Protein 7UDK (pdb70)

Nearest PDB structures (foldseek):
  7udo-assembly1_A  TM=1.001E+00  e=1.093E-19  synthetic construct
  8cwy-assembly1_A  TM=5.006E-01  e=6.115E-04  synthetic construct
  7mwr-assembly1_B  TM=4.939E-01  e=7.768E-04  synthetic construct
  7v1l-assembly1_B-2  TM=3.106E-01  e=1.187E-02  Homo sapiens

Secondary structure (DSSP, 8-state):
-HHHHHHHHHHHHHHHHHHHT--HHHHHHHHHHHHHHHHHTT--HHHHHHHHHHHHHHHHHHTT--HHHHHHHHHHHHHHHHHTT--HHHHHHHHHHHHHHHHHHHT--HHHHHHHHHHHHHHHHHHT--HHHHHHHHHHHHHHHHHHTT--HHHHHHHHHHHHHHHHHTT-/----PPPPPPP-

Sequence (184 aa):
DREEAAFLAASILIQHAHEQGKDDRELEKILEIAIRILEKNGVDREEAAFLAASILIQHAHEQGKDDRELEKILEIAIRILEKNGVDREEAAFLAASILIQHAHEQGKDDRELEKILEIAIRILEKNGVDREEAAFLAASILIQHAHEQGKDDRELEKILEIAIRILEKNGVLRPLRPLRPLRP

Solvent-accessible surface area: 10076 Å² total; per-residue (Å²): 140,174,92,74,54,5,8,58,52,1,2,123,73,0,24,103,9,22,115,95,65,112,79,80,198,89,7,51,142,40,2,56,74,0,9,106,73,0,70,152,37,62,13,103,137,100,39,0,0,19,7,0,2,9,1,0,0,3,2,0,18,74,92,65,52,80,63,173,63,5,38,106,8,0,50,18,1,10,142,4,0,68,103,17,66,12,92,103,93,60,0,0,9,24,0,0,2,1,0,1,7,6,0,16,76,95,63,60,80,73,206,79,5,36,129,13,1,52,3,0,3,93,2,5,76,119,24,62,39,92,100,87,76,0,0,94,23,0,4,14,1,0,60,39,4,0,131,114,84,66,78,82,106,189,57,47,111,126,12,75,83,12,2,100,104,2,46,110,129,19,35,134,162,123,123,22,98,90,20,89,104,25,124,146

Foldseek 3Di:
DLLVVLLVVLLVQLLVVVVVVDDLVVSLVSLVVSLVSNVVSPDDSLVSLLSNLLSQLLSCVVVVDDLVVSLVSLVSSLVSSVVSVHDSLRSLLSNLLSQLLSCVVVVDDLVVSLVSLVSSLVSNVVSPDASLVSLVSSLVSQLVSCVVVVHDPVVNVVSNVSSVVSNVVRPD/DDDDDDDDDDDD

B-factor: mean 161.92, std 34.98, range [96.93, 278.05]

Radius of gyration: 16.0 Å; Cα contacts (8 Å, |Δi|>4): 202; chains: 2; bounding box: 30×46×38 Å

Structure (mmCIF, N/CA/C/O backbone):
data_7UDK
#
_entry.id   7UDK
#
_cell.length_a   70.780
_cell.length_b   70.780
_cell.length_c   128.150
_cell.angle_alpha   90.000
_cell.angle_beta   90.000
_cell.angle_gamma   120.000
#
_symmetry.space_group_name_H-M   'P 32 2 1'
#
loop_
_entity.id
_entity.type
_entity.pdbx_description
1 polymer 'Designed helical repeat protein (DHR) RPB_LRP2_R4'
2 polymer 4xLRP
#
loop_
_atom_site.group_PDB
_atom_site.id
_atom_site.type_symbol
_atom_site.label_atom_id
_atom_site.label_alt_id
_atom_site.label_comp_id
_atom_site.label_asym_id
_atom_site.label_entity_id
_atom_site.label_seq_id
_atom_site.pdbx_PDB_ins_code
_atom_site.Cartn_x
_atom_site.Cartn_y
_atom_site.Cartn_z
_atom_site.occupancy
_atom_site.B_iso_or_equiv
_atom_site.auth_seq_id
_atom_site.auth_comp_id
_atom_site.auth_asym_id
_atom_site.auth_atom_id
_atom_site.pdbx_PDB_model_num
ATOM 1 N N A ASP A 1 1 ? -47.38863 -12.11979 -23.16283 1.000 216.68398 0 ASP A N 1
ATOM 2 C CA A ASP A 1 1 ? -48.24123 -11.57822 -24.21587 1.000 188.07659 0 ASP A CA 1
ATOM 3 C C A ASP A 1 1 ? -47.41169 -11.15290 -25.42569 1.000 188.00654 0 ASP A C 1
ATOM 4 O O A ASP A 1 1 ? -46.36354 -10.52346 -25.27295 1.000 211.42362 0 ASP A O 1
ATOM 9 N N . ARG A 1 2 ? -47.90227 -11.51022 -26.61702 1.000 167.84858 1 ARG A N 1
ATOM 10 C CA . ARG A 1 2 ? -47.23945 -11.28275 -27.90003 1.000 155.55559 1 ARG A CA 1
ATOM 11 C C . ARG A 1 2 ? -46.46813 -9.97032 -27.95188 1.000 157.47002 1 ARG A C 1
ATOM 12 O O . ARG A 1 2 ? -45.24613 -9.96419 -28.14490 1.000 158.83561 1 ARG A O 1
ATOM 20 N N . GLU A 1 3 ? -47.18566 -8.85850 -27.77601 1.000 163.73150 2 GLU A N 1
ATOM 21 C CA . GLU A 1 3 ? -46.56039 -7.53972 -27.80129 1.000 144.35012 2 GLU A CA 1
ATOM 22 C C . GLU A 1 3 ? -45.43436 -7.44378 -26.77732 1.000 158.50692 2 GLU A C 1
ATOM 23 O O . GLU A 1 3 ? -44.30382 -7.06132 -27.10742 1.000 150.59886 2 GLU A O 1
ATOM 29 N N . GLU A 1 4 ? -45.72115 -7.79984 -25.52346 1.000 168.03226 3 GLU A N 1
ATOM 30 C CA . GLU A 1 4 ? -44.69535 -7.68630 -24.49566 1.000 175.78435 3 GLU A CA 1
ATOM 31 C C . GLU A 1 4 ? -43.58676 -8.71062 -24.70057 1.000 184.93180 3 GLU A C 1
ATOM 32 O O . GLU A 1 4 ? -42.43466 -8.44162 -24.35481 1.000 187.22548 3 GLU A O 1
ATOM 38 N N . ALA A 1 5 ? -43.90009 -9.87350 -25.27652 1.000 169.80942 4 ALA A N 1
ATOM 39 C CA . ALA A 1 5 ? -42.85321 -10.84620 -25.57992 1.000 151.63460 4 ALA A CA 1
ATOM 40 C C . ALA A 1 5 ? -41.85354 -10.27304 -26.57608 1.000 148.81079 4 ALA A C 1
ATOM 41 O O . ALA A 1 5 ? -40.63282 -10.35542 -26.37469 1.000 145.96724 4 ALA A O 1
ATOM 43 N N . ALA A 1 6 ? -42.36110 -9.68897 -27.66489 1.000 151.16600 5 ALA A N 1
ATOM 44 C CA . ALA A 1 6 ? -41.48687 -9.02945 -28.62815 1.000 140.88283 5 ALA A CA 1
ATOM 45 C C . ALA A 1 6 ? -40.70556 -7.89870 -27.97627 1.000 135.48981 5 ALA A C 1
ATOM 46 O O . ALA A 1 6 ? -39.52212 -7.69490 -28.27907 1.000 118.04921 5 ALA A O 1
ATOM 48 N N . PHE A 1 7 ? -41.35607 -7.14778 -27.08252 1.000 132.10380 6 PHE A N 1
ATOM 49 C CA . PHE A 1 7 ? -40.67407 -6.04840 -26.40967 1.000 126.60934 6 PHE A CA 1
ATOM 50 C C . PHE A 1 7 ? -39.50198 -6.55958 -25.57775 1.000 131.13822 6 PHE A C 1
ATOM 51 O O . PHE A 1 7 ? -38.40524 -5.99342 -25.62475 1.000 131.03890 6 PHE A O 1
ATOM 59 N N . LEU A 1 8 ? -39.71322 -7.63434 -24.81312 1.000 137.63343 7 LEU A N 1
ATOM 60 C CA . LEU A 1 8 ? -38.63170 -8.18464 -23.99923 1.000 142.71236 7 LEU A CA 1
ATOM 61 C C . LEU A 1 8 ? -37.50684 -8.73087 -24.86600 1.000 133.82839 7 LEU A C 1
ATOM 62 O O . LEU A 1 8 ? -36.32544 -8.55727 -24.54195 1.000 110.91415 7 LEU A O 1
ATOM 67 N N . ALA A 1 9 ? -37.85026 -9.41993 -25.95657 1.000 131.84154 8 ALA A N 1
ATOM 68 C CA . ALA A 1 9 ? -36.81425 -9.91862 -26.85722 1.000 116.74440 8 ALA A CA 1
ATOM 69 C C . ALA A 1 9 ? -35.96917 -8.77014 -27.39908 1.000 112.22714 8 ALA A C 1
ATOM 70 O O . ALA A 1 9 ? -34.72804 -8.80898 -27.34992 1.000 112.70936 8 ALA A O 1
ATOM 72 N N . ALA A 1 10 ? -36.63443 -7.72961 -27.90839 1.000 105.93213 9 ALA A N 1
ATOM 73 C CA . ALA A 1 10 ? -35.92549 -6.55433 -28.39682 1.000 104.12637 9 ALA A CA 1
ATOM 74 C C . ALA A 1 10 ? -35.06220 -5.93240 -27.30796 1.000 114.94368 9 ALA A C 1
ATOM 75 O O . ALA A 1 10 ? -33.94065 -5.48951 -27.57586 1.000 114.49847 9 ALA A O 1
ATOM 77 N N . SER A 1 11 ? -35.56812 -5.88008 -26.07439 1.000 129.81052 10 SER A N 1
ATOM 78 C CA . SER A 1 11 ? -34.79641 -5.27668 -24.99352 1.000 123.41171 10 SER A CA 1
ATOM 79 C C . SER A 1 11 ? -33.52650 -6.07207 -24.72575 1.000 122.36225 10 SER A C 1
ATOM 80 O O . SER A 1 11 ? -32.43497 -5.50019 -24.62588 1.000 124.20559 10 SER A O 1
ATOM 83 N N . ILE A 1 12 ? -33.64872 -7.39831 -24.61728 1.000 109.43583 11 ILE A N 1
ATOM 84 C CA . ILE A 1 12 ? -32.46752 -8.23487 -24.41248 1.000 111.42440 11 ILE A CA 1
ATOM 85 C C . ILE A 1 12 ? -31.44792 -7.97471 -25.50806 1.000 113.26097 11 ILE A C 1
ATOM 86 O O . ILE A 1 12 ? -30.25868 -7.75061 -25.24048 1.000 111.66181 11 ILE A O 1
ATOM 91 N N . LEU A 1 13 ? -31.90923 -7.97246 -26.76113 1.000 111.06459 12 LEU A N 1
ATOM 92 C CA . LEU A 1 13 ? -30.98199 -7.83337 -27.87956 1.000 117.39281 12 LEU A CA 1
ATOM 93 C C . LEU A 1 13 ? -30.28386 -6.47491 -27.85867 1.000 121.08224 12 LEU A C 1
ATOM 94 O O . LEU A 1 13 ? -29.05124 -6.39678 -27.95865 1.000 136.42458 12 LEU A O 1
ATOM 99 N N . ILE A 1 14 ? -31.05471 -5.39254 -27.71481 1.000 109.04283 13 ILE A N 1
ATOM 100 C CA . ILE A 1 14 ? -30.47289 -4.05155 -27.74850 1.000 111.25391 13 ILE A CA 1
ATOM 101 C C . ILE A 1 14 ? -29.49359 -3.86103 -26.59826 1.000 124.85616 13 ILE A C 1
ATOM 102 O O . ILE A 1 14 ? -28.37276 -3.36967 -26.78949 1.000 143.44708 13 ILE A O 1
ATOM 107 N N . GLN A 1 15 ? -29.89829 -4.23862 -25.38414 1.000 111.87325 14 GLN A N 1
ATOM 108 C CA . GLN A 1 15 ? -29.02719 -4.01404 -24.23719 1.000 123.79726 14 GLN A CA 1
ATOM 109 C C . GLN A 1 15 ? -27.75471 -4.84105 -24.33974 1.000 127.61996 14 GLN A C 1
ATOM 110 O O . GLN A 1 15 ? -26.67111 -4.36428 -23.98200 1.000 146.93981 14 GLN A O 1
ATOM 116 N N . HIS A 1 16 ? -27.85437 -6.07673 -24.84124 1.000 117.31777 15 HIS A N 1
ATOM 117 C CA . HIS A 1 16 ? -26.65447 -6.89566 -24.95470 1.000 141.81356 15 HIS A CA 1
ATOM 118 C C . HIS A 1 16 ? -25.71459 -6.34136 -26.01609 1.000 137.63814 15 HIS A C 1
ATOM 119 O O . HIS A 1 16 ? -24.49039 -6.33343 -25.83060 1.000 159.48499 15 HIS A O 1
ATOM 126 N N . ALA A 1 17 ? -26.27086 -5.86575 -27.13287 1.000 125.54431 16 ALA A N 1
ATOM 127 C CA . ALA A 1 17 ? -25.44465 -5.24998 -28.16512 1.000 137.81136 16 ALA A CA 1
ATOM 128 C C . ALA A 1 17 ? -24.72911 -4.01964 -27.62971 1.000 144.28578 16 ALA A C 1
ATOM 129 O O . ALA A 1 17 ? -23.54125 -3.81253 -27.90436 1.000 177.07587 16 ALA A O 1
ATOM 131 N N . HIS A 1 18 ? -25.43355 -3.19525 -26.85310 1.000 149.36698 17 HIS A N 1
ATOM 132 C CA . HIS A 1 18 ? -24.79756 -2.01117 -26.28369 1.000 163.78155 17 HIS A CA 1
ATOM 133 C C . HIS A 1 18 ? -23.71072 -2.39531 -25.28319 1.000 161.65162 17 HIS A C 1
ATOM 134 O O . HIS A 1 18 ? -22.62459 -1.80534 -25.28233 1.000 147.20586 17 HIS A O 1
ATOM 141 N N . GLU A 1 19 ? -23.97760 -3.39492 -24.43713 1.000 167.09315 18 GLU A N 1
ATOM 142 C CA . GLU A 1 19 ? -22.98126 -3.83642 -23.46735 1.000 175.02899 18 GLU A CA 1
ATOM 143 C C . GLU A 1 19 ? -21.73313 -4.37573 -24.14814 1.000 178.04008 18 GLU A C 1
ATOM 144 O O . GLU A 1 19 ? -20.62406 -4.19669 -23.63117 1.000 211.95261 18 GLU A O 1
ATOM 150 N N . GLN A 1 20 ? -21.88826 -5.04499 -25.29711 1.000 182.51849 19 GLN A N 1
ATOM 151 C CA . GLN A 1 20 ? -20.71724 -5.54681 -26.01363 1.000 186.94157 19 GLN A CA 1
ATOM 152 C C . GLN A 1 20 ? -19.77039 -4.42222 -26.42028 1.000 200.80360 19 GLN A C 1
ATOM 153 O O . GLN A 1 20 ? -18.56519 -4.65377 -26.58496 1.000 208.47738 19 GLN A O 1
ATOM 159 N N . GLY A 1 21 ? -20.28546 -3.20433 -26.57178 1.000 180.57830 20 GLY A N 1
ATOM 160 C CA . GLY A 1 21 ? -19.45614 -2.09197 -26.98159 1.000 184.83155 20 GLY A CA 1
ATOM 161 C C . GLY A 1 21 ? -19.24937 -1.98723 -28.47137 1.000 213.20030 20 GLY A C 1
ATOM 162 O O . GLY A 1 21 ? -18.28558 -1.35058 -28.91205 1.000 233.21926 20 GLY A O 1
ATOM 163 N N . LYS A 1 22 ? -20.12795 -2.59505 -29.26236 1.000 229.74065 21 LYS A N 1
ATOM 164 C CA . LYS A 1 22 ? -19.98508 -2.57896 -30.70594 1.000 233.94279 21 LYS A CA 1
ATOM 165 C C . LYS A 1 22 ? -20.32899 -1.20055 -31.26622 1.000 230.68924 21 LYS A C 1
ATOM 166 O O . LYS A 1 22 ? -21.04684 -0.40498 -30.65295 1.000 191.67958 21 LYS A O 1
ATOM 172 N N . ASP A 1 23 ? -19.78640 -0.92214 -32.44931 1.000 250.67173 22 ASP A N 1
ATOM 173 C CA . ASP A 1 23 ? -19.86466 0.40702 -33.03322 1.000 237.09151 22 ASP A CA 1
ATOM 174 C C . ASP A 1 23 ? -21.29677 0.74913 -33.44289 1.000 214.73388 22 ASP A C 1
ATOM 175 O O . ASP A 1 23 ? -22.20897 -0.08101 -33.39626 1.000 204.68252 22 ASP A O 1
ATOM 180 N N . ASP A 1 24 ? -21.48114 2.00582 -33.85191 1.000 204.76765 23 ASP A N 1
ATOM 181 C CA . ASP A 1 24 ? -22.81749 2.52253 -34.11986 1.000 179.99793 23 ASP A CA 1
ATOM 182 C C . ASP A 1 24 ? -23.43588 1.92277 -35.37660 1.000 188.06714 23 ASP A C 1
ATOM 183 O O . ASP A 1 24 ? -24.66360 1.91146 -35.49914 1.000 179.35116 23 ASP A O 1
ATOM 188 N N . ARG A 1 25 ? -22.62164 1.42725 -36.31061 1.000 195.33320 24 ARG A N 1
ATOM 189 C CA . ARG A 1 25 ? -23.17243 0.77310 -37.49357 1.000 181.79625 24 ARG A CA 1
ATOM 190 C C . ARG A 1 25 ? -23.79844 -0.56749 -37.12832 1.000 176.94075 24 ARG A C 1
ATOM 191 O O . ARG A 1 25 ? -24.95736 -0.84852 -37.46922 1.000 175.79218 24 ARG A O 1
ATOM 199 N N . GLU A 1 26 ? -23.03578 -1.41015 -36.43092 1.000 165.12763 25 GLU A N 1
ATOM 200 C CA . GLU A 1 26 ? -23.56992 -2.67223 -35.93123 1.000 159.20504 25 GLU A CA 1
ATOM 201 C C . GLU A 1 26 ? -24.73901 -2.42872 -34.98634 1.000 153.84292 25 GLU A C 1
ATOM 202 O O . GLU A 1 26 ? -25.72959 -3.17148 -34.99669 1.000 160.46556 25 GLU A O 1
ATOM 208 N N . LEU A 1 27 ? -24.64605 -1.37713 -34.17069 1.000 148.23300 26 LEU A N 1
ATOM 209 C CA . LEU A 1 27 ? -25.73180 -1.05273 -33.25430 1.000 138.07146 26 LEU A CA 1
ATOM 210 C C . LEU A 1 27 ? -26.99437 -0.67348 -34.01686 1.000 134.41044 26 LEU A C 1
ATOM 211 O O . LEU A 1 27 ? -28.09936 -1.09042 -33.65104 1.000 143.59450 26 LEU A O 1
ATOM 216 N N . GLU A 1 28 ? -26.84908 0.11438 -35.08462 1.000 142.87290 27 GLU A N 1
ATOM 217 C CA . GLU A 1 28 ? -28.00429 0.49107 -35.89130 1.000 156.68243 27 GLU A CA 1
ATOM 218 C C . GLU A 1 28 ? -28.62707 -0.72753 -36.55335 1.000 149.63115 27 GLU A C 1
ATOM 219 O O . GLU A 1 28 ? -29.85281 -0.81615 -36.67847 1.000 160.92537 27 GLU A O 1
ATOM 225 N N . LYS A 1 29 ? -27.79663 -1.67375 -36.99558 1.000 130.40970 28 LYS A N 1
ATOM 226 C CA . LYS A 1 29 ? -28.33851 -2.90547 -37.56605 1.000 143.85698 28 LYS A CA 1
ATOM 227 C C . LYS A 1 29 ? -29.11909 -3.69288 -36.51361 1.000 136.97757 28 LYS A C 1
ATOM 228 O O . LYS A 1 29 ? -30.18463 -4.25797 -36.80208 1.000 138.21770 28 LYS A O 1
ATOM 234 N N . ILE A 1 30 ? -28.61229 -3.72365 -35.27849 1.000 138.09441 29 ILE A N 1
ATOM 235 C CA . ILE A 1 30 ? -29.34764 -4.37043 -34.19204 1.000 120.06489 29 ILE A CA 1
ATOM 236 C C . ILE A 1 30 ? -30.68998 -3.68106 -33.96492 1.000 121.97796 29 ILE A C 1
ATOM 237 O O . ILE A 1 30 ? -31.71928 -4.33768 -33.75945 1.000 125.29312 29 ILE A O 1
ATOM 242 N N . LEU A 1 31 ? -30.70084 -2.34844 -33.97620 1.000 123.39670 30 LEU A N 1
ATOM 243 C CA . LEU A 1 31 ? -31.96099 -1.63718 -33.77981 1.000 126.24283 30 LEU A CA 1
ATOM 244 C C . LEU A 1 31 ? -32.93929 -1.94088 -34.90431 1.000 131.84602 30 LEU A C 1
ATOM 245 O O . LEU A 1 31 ? -34.13125 -2.16146 -34.65837 1.000 118.79101 30 LEU A O 1
ATOM 250 N N . GLU A 1 32 ? -32.45331 -1.94404 -36.14668 1.000 146.22914 31 GLU A N 1
ATOM 251 C CA . GLU A 1 32 ? -33.29378 -2.32931 -37.27687 1.000 142.94835 31 GLU A CA 1
ATOM 252 C C . GLU A 1 32 ? -33.92007 -3.69952 -37.05282 1.000 120.88009 31 GLU A C 1
ATOM 253 O O . GLU A 1 32 ? -35.12059 -3.88485 -37.28886 1.000 133.99986 31 GLU A O 1
ATOM 259 N N . ILE A 1 33 ? -33.13044 -4.67051 -36.58253 1.000 109.27495 32 ILE A N 1
ATOM 260 C CA . ILE A 1 33 ? -33.68152 -6.01745 -36.48475 1.000 131.91258 32 ILE A CA 1
ATOM 261 C C . ILE A 1 33 ? -34.68304 -6.09009 -35.32483 1.000 119.48315 32 ILE A C 1
ATOM 262 O O . ILE A 1 33 ? -35.71158 -6.78896 -35.41267 1.000 126.39956 32 ILE A O 1
ATOM 267 N N . ALA A 1 34 ? -34.43965 -5.32439 -34.25237 1.000 118.47172 33 ALA A N 1
ATOM 268 C CA . ALA A 1 34 ? -35.40125 -5.26035 -33.15199 1.000 109.74227 33 ALA A CA 1
ATOM 269 C C . ALA A 1 34 ? -36.72491 -4.66063 -33.60883 1.000 112.27669 33 ALA A C 1
ATOM 270 O O . ALA A 1 34 ? -37.80490 -5.16312 -33.25962 1.000 110.21990 33 ALA A O 1
ATOM 272 N N . ILE A 1 35 ? -36.65976 -3.58319 -34.39209 1.000 114.09515 34 ILE A N 1
ATOM 273 C CA . ILE A 1 35 ? -37.88491 -2.97032 -34.88728 1.000 118.67756 34 ILE A CA 1
ATOM 274 C C . ILE A 1 35 ? -38.60176 -3.90860 -35.84775 1.000 116.10899 34 ILE A C 1
ATOM 275 O O . ILE A 1 35 ? -39.83437 -3.96192 -35.87295 1.000 140.26526 34 ILE A O 1
ATOM 280 N N . ARG A 1 36 ? -37.85396 -4.67209 -36.64489 1.000 130.69485 35 ARG A N 1
ATOM 281 C CA . ARG A 1 36 ? -38.51137 -5.59879 -37.55983 1.000 140.07708 35 ARG A CA 1
ATOM 282 C C . ARG A 1 36 ? -39.27764 -6.67027 -36.79809 1.000 138.33275 35 ARG A C 1
ATOM 283 O O . ARG A 1 36 ? -40.39570 -7.02390 -37.18007 1.000 155.50044 35 ARG A O 1
ATOM 291 N N . ILE A 1 37 ? -38.71206 -7.17998 -35.70068 1.000 139.41965 36 ILE A N 1
ATOM 292 C CA . ILE A 1 37 ? -39.41930 -8.22928 -34.96245 1.000 134.22993 36 ILE A CA 1
ATOM 293 C C . ILE A 1 37 ? -40.61745 -7.64599 -34.20590 1.000 126.78307 36 ILE A C 1
ATOM 294 O O . ILE A 1 37 ? -41.70218 -8.25780 -34.15475 1.000 125.74381 36 ILE A O 1
ATOM 299 N N . LEU A 1 38 ? -40.46002 -6.43754 -33.64606 1.000 121.87058 37 LEU A N 1
ATOM 300 C CA . LEU A 1 38 ? -41.59764 -5.75143 -33.03824 1.000 123.36389 37 LEU A CA 1
ATOM 301 C C . LEU A 1 38 ? -42.71512 -5.53826 -34.04833 1.000 146.50065 37 LEU A C 1
ATOM 302 O O . LEU A 1 38 ? -43.89739 -5.71555 -33.73056 1.000 143.96134 37 LEU A O 1
ATOM 307 N N . GLU A 1 39 ? -42.35579 -5.15170 -35.27151 1.000 147.57120 38 GLU A N 1
ATOM 308 C CA . GLU A 1 39 ? -43.35242 -4.89919 -36.30023 1.000 124.10896 38 GLU A CA 1
ATOM 309 C C . GLU A 1 39 ? -44.00791 -6.19543 -36.75055 1.000 131.94959 38 GLU A C 1
ATOM 310 O O . GLU A 1 39 ? -45.21884 -6.23017 -36.99998 1.000 166.95345 38 GLU A O 1
ATOM 316 N N . LYS A 1 40 ? -43.22522 -7.27425 -36.85656 1.000 123.96198 39 LYS A N 1
ATOM 317 C CA . LYS A 1 40 ? -43.80008 -8.56111 -37.23034 1.000 122.15279 39 LYS A CA 1
ATOM 318 C C . LYS A 1 40 ? -44.82421 -9.02060 -36.20841 1.000 146.82191 39 LYS A C 1
ATOM 319 O O . LYS A 1 40 ? -45.77210 -9.73397 -36.55870 1.000 153.90006 39 LYS A O 1
ATOM 325 N N . ASN A 1 41 ? -44.65848 -8.62433 -34.94286 1.000 152.02005 40 ASN A N 1
ATOM 326 C CA . ASN A 1 41 ? -45.61957 -9.00413 -33.91208 1.000 143.67287 40 ASN A CA 1
ATOM 327 C C . ASN A 1 41 ? -46.73132 -7.97505 -33.69886 1.000 155.43752 40 ASN A C 1
ATOM 328 O O . ASN A 1 41 ? -47.25952 -7.86954 -32.58436 1.000 152.11315 40 ASN A O 1
ATOM 333 N N . GLY A 1 42 ? -47.11542 -7.22942 -34.73423 1.000 164.35645 41 GLY A N 1
ATOM 334 C CA . GLY A 1 42 ? -48.32360 -6.42696 -34.69327 1.000 166.25577 41 GLY A CA 1
ATOM 335 C C . GLY A 1 42 ? -48.20791 -5.05547 -34.06481 1.000 161.84623 41 GLY A C 1
ATOM 336 O O . GLY A 1 42 ? -49.23554 -4.38934 -33.88630 1.000 167.75832 41 GLY A O 1
ATOM 337 N N . VAL A 1 43 ? -47.00682 -4.61006 -33.71997 1.000 158.00664 42 VAL A N 1
ATOM 338 C CA . VAL A 1 43 ? -46.82231 -3.26941 -33.17697 1.000 131.37439 42 VAL A CA 1
ATOM 339 C C . VAL A 1 43 ? -46.70909 -2.28132 -34.32850 1.000 145.51593 42 VAL A C 1
ATOM 340 O O . VAL A 1 43 ? -46.10697 -2.58386 -35.36607 1.000 166.53206 42 VAL A O 1
ATOM 344 N N . ASP A 1 44 ? -47.29377 -1.09664 -34.15324 1.000 160.51407 43 ASP A N 1
ATOM 345 C CA . ASP A 1 44 ? -47.20185 -0.05840 -35.17215 1.000 144.77640 43 ASP A CA 1
ATOM 346 C C . ASP A 1 44 ? -45.74103 0.26503 -35.45334 1.000 138.89363 43 ASP A C 1
ATOM 347 O O . ASP A 1 44 ? -44.88823 0.18344 -34.56550 1.000 160.98691 43 ASP A O 1
ATOM 352 N N . ARG A 1 45 ? -45.45172 0.62854 -36.70156 1.000 139.07645 44 ARG A N 1
ATOM 353 C CA . ARG A 1 45 ? -44.07011 0.89635 -37.08662 1.000 142.65095 44 ARG A CA 1
ATOM 354 C C . ARG A 1 45 ? -43.47415 2.00863 -36.23472 1.000 140.49141 44 ARG A C 1
ATOM 355 O O . ARG A 1 45 ? -42.40182 1.84790 -35.63384 1.000 134.21618 44 ARG A O 1
ATOM 363 N N . GLU A 1 46 ? -44.17031 3.14472 -36.16700 1.000 125.86222 45 GLU A N 1
ATOM 364 C CA . GLU A 1 46 ? -43.71624 4.25554 -35.34204 1.000 122.05131 45 GLU A CA 1
ATOM 365 C C . GLU A 1 46 ? -43.57952 3.83951 -33.88138 1.000 139.24835 45 GLU A C 1
ATOM 366 O O . GLU A 1 46 ? -42.60180 4.19826 -33.21648 1.000 136.14599 45 GLU A O 1
ATOM 372 N N . GLU A 1 47 ? -44.54047 3.06512 -33.36955 1.000 145.32655 46 GLU A N 1
ATOM 373 C CA . GLU A 1 47 ? -44.46795 2.61729 -31.98115 1.000 153.24927 46 GLU A CA 1
ATOM 374 C C . GLU A 1 47 ? -43.28293 1.68625 -31.76077 1.000 148.56650 46 GLU A C 1
ATOM 375 O O . GLU A 1 47 ? -42.61977 1.75442 -30.71921 1.000 148.56165 46 GLU A O 1
ATOM 381 N N . ALA A 1 48 ? -42.99636 0.81112 -32.72932 1.000 140.92521 47 ALA A N 1
ATOM 382 C CA . ALA A 1 48 ? -41.84509 -0.07791 -32.59778 1.000 141.27022 47 ALA A CA 1
ATOM 383 C C . ALA A 1 48 ? -40.54267 0.71218 -32.57203 1.000 136.53626 47 ALA A C 1
ATOM 384 O O . ALA A 1 48 ? -39.64964 0.43258 -31.75809 1.000 136.62048 47 ALA A O 1
ATOM 386 N N . ALA A 1 49 ? -40.41571 1.70404 -33.45872 1.000 127.81622 48 ALA A N 1
ATOM 387 C CA . ALA A 1 49 ? -39.23925 2.56655 -33.42455 1.000 126.23425 48 ALA A CA 1
ATOM 388 C C . ALA A 1 49 ? -39.12606 3.28080 -32.08410 1.000 126.02140 48 ALA A C 1
ATOM 389 O O . ALA A 1 49 ? -38.03666 3.35222 -31.49767 1.000 126.60295 48 ALA A O 1
ATOM 391 N N . PHE A 1 50 ? -40.24536 3.81530 -31.58703 1.000 123.08289 49 PHE A N 1
ATOM 392 C CA . PHE A 1 50 ? -40.25259 4.47610 -30.28663 1.000 107.28727 49 PHE A CA 1
ATOM 393 C C . PHE A 1 50 ? -39.73326 3.54754 -29.19657 1.000 121.32221 49 PHE A C 1
ATOM 394 O O . PHE A 1 50 ? -38.89732 3.94000 -28.37347 1.000 115.65991 49 PHE A O 1
ATOM 402 N N . LEU A 1 51 ? -40.24435 2.31406 -29.16409 1.000 132.36305 50 LEU A N 1
ATOM 403 C CA . LEU A 1 51 ? -39.84955 1.36937 -28.12480 1.000 132.61694 50 LEU A CA 1
ATOM 404 C C . LEU A 1 51 ? -38.36691 1.03297 -28.22205 1.000 132.75514 50 LEU A C 1
ATOM 405 O O . LEU A 1 51 ? -37.67016 0.95088 -27.19967 1.000 112.44966 50 LEU A O 1
ATOM 410 N N . ALA A 1 52 ? -37.86444 0.83588 -29.44451 1.000 109.96520 51 ALA A N 1
ATOM 411 C CA . ALA A 1 52 ? -36.43947 0.56721 -29.61464 1.000 103.44452 51 ALA A CA 1
ATOM 412 C C . ALA A 1 52 ? -35.60226 1.72510 -29.08439 1.000 121.47026 51 ALA A C 1
ATOM 413 O O . ALA A 1 52 ? -34.63104 1.52314 -28.33852 1.000 113.82931 51 ALA A O 1
ATOM 415 N N . ALA A 1 53 ? -35.97985 2.95271 -29.45516 1.000 112.70189 52 ALA A N 1
ATOM 416 C CA . ALA A 1 53 ? -35.24034 4.12995 -29.01651 1.000 101.40885 52 ALA A CA 1
ATOM 417 C C . ALA A 1 53 ? -35.25694 4.25728 -27.50116 1.000 123.53994 52 ALA A C 1
ATOM 418 O O . ALA A 1 53 ? -34.23307 4.58122 -26.88858 1.000 118.57331 52 ALA A O 1
ATOM 420 N N . SER A 1 54 ? -36.41540 4.02240 -26.87991 1.000 109.67511 53 SER A N 1
ATOM 421 C CA . SER A 1 54 ? -36.49832 4.12252 -25.42713 1.000 119.97286 53 SER A CA 1
ATOM 422 C C . SER A 1 54 ? -35.61489 3.08257 -24.75792 1.000 128.07020 53 SER A C 1
ATOM 423 O O . SER A 1 54 ? -34.93022 3.38503 -23.77557 1.000 152.38544 53 SER A O 1
ATOM 426 N N . ILE A 1 55 ? -35.60352 1.85655 -25.28688 1.000 127.87435 54 ILE A N 1
ATOM 427 C CA . ILE A 1 55 ? -34.73132 0.81682 -24.74385 1.000 122.34127 54 ILE A CA 1
ATOM 428 C C . ILE A 1 55 ? -33.27518 1.26324 -24.80904 1.000 112.99912 54 ILE A C 1
ATOM 429 O O . ILE A 1 55 ? -32.53118 1.19166 -23.81822 1.000 135.19503 54 ILE A O 1
ATOM 434 N N . LEU A 1 56 ? -32.85560 1.74440 -25.98176 1.000 113.19881 55 LEU A N 1
ATOM 435 C CA . LEU A 1 56 ? -31.47050 2.16550 -26.16662 1.000 127.51070 55 LEU A CA 1
ATOM 436 C C . LEU A 1 56 ? -31.09703 3.28137 -25.19609 1.000 130.48815 55 LEU A C 1
ATOM 437 O O . LEU A 1 56 ? -30.09473 3.18626 -24.47270 1.000 137.09458 55 LEU A O 1
ATOM 442 N N . ILE A 1 57 ? -31.90322 4.34539 -25.16562 1.000 138.69530 56 ILE A N 1
ATOM 443 C CA . ILE A 1 57 ? -31.60876 5.50091 -24.32191 1.000 123.49830 56 ILE A CA 1
ATOM 444 C C . ILE A 1 57 ? -31.60728 5.12068 -22.84804 1.000 119.29067 56 ILE A C 1
ATOM 445 O O . ILE A 1 57 ? -30.73693 5.55616 -22.08447 1.000 135.22561 56 ILE A O 1
ATOM 450 N N . GLN A 1 58 ? -32.57245 4.30518 -22.41950 1.000 136.87267 57 GLN A N 1
ATOM 451 C CA . GLN A 1 58 ? -32.65167 3.94930 -21.00783 1.000 130.74465 57 GLN A CA 1
ATOM 452 C C . GLN A 1 58 ? -31.45986 3.10221 -20.58523 1.000 135.02438 57 GLN A C 1
ATOM 453 O O . GLN A 1 58 ? -30.89628 3.31227 -19.50476 1.000 176.15326 57 GLN A O 1
ATOM 459 N N . HIS A 1 59 ? -31.03401 2.16400 -21.43280 1.000 141.20950 58 HIS A N 1
ATOM 460 C CA . HIS A 1 59 ? -29.83755 1.39429 -21.11088 1.000 143.56786 58 HIS A CA 1
ATOM 461 C C . HIS A 1 59 ? -28.60768 2.29691 -21.04757 1.000 152.07745 58 HIS A C 1
ATOM 462 O O . HIS A 1 59 ? -27.79640 2.20024 -20.11542 1.000 176.45784 58 HIS A O 1
ATOM 469 N N . ALA A 1 60 ? -28.45980 3.19502 -22.02668 1.000 141.52289 59 ALA A N 1
ATOM 470 C CA . ALA A 1 60 ? -27.29244 4.07200 -22.04649 1.000 153.17134 59 ALA A CA 1
ATOM 471 C C . ALA A 1 60 ? -27.25594 4.97914 -20.82078 1.000 167.34984 59 ALA A C 1
ATOM 472 O O . ALA A 1 60 ? -26.17758 5.28326 -20.29751 1.000 190.04524 59 ALA A O 1
ATOM 474 N N . HIS A 1 61 ? -28.42384 5.41805 -20.34459 1.000 184.93427 60 HIS A N 1
ATOM 475 C CA . HIS A 1 61 ? -28.46460 6.23604 -19.13550 1.000 186.20091 60 HIS A CA 1
ATOM 476 C C . HIS A 1 61 ? -28.14170 5.40603 -17.89751 1.000 182.82294 60 HIS A C 1
ATOM 477 O O . HIS A 1 61 ? -27.45695 5.88337 -16.98503 1.000 177.68047 60 HIS A O 1
ATOM 484 N N . GLU A 1 62 ? -28.62808 4.16171 -17.84723 1.000 190.56119 61 GLU A N 1
ATOM 485 C CA . GLU A 1 62 ? -28.32054 3.28926 -16.71795 1.000 165.38638 61 GLU A CA 1
ATOM 486 C C . GLU A 1 62 ? -26.83238 2.98664 -16.62648 1.000 166.19288 61 GLU A C 1
ATOM 487 O O . GLU A 1 62 ? -26.31203 2.77760 -15.52437 1.000 183.58472 61 GLU A O 1
ATOM 493 N N . GLN A 1 63 ? -26.13192 2.95033 -17.76234 1.000 170.20382 62 GLN A N 1
ATOM 494 C CA . GLN A 1 63 ? -24.69739 2.67933 -17.73569 1.000 168.84598 62 GLN A CA 1
ATOM 495 C C . GLN A 1 63 ? -23.85247 3.89363 -17.36476 1.000 186.37695 62 GLN A C 1
ATOM 496 O O . GLN A 1 63 ? -22.62568 3.76554 -17.28340 1.000 211.83958 62 GLN A O 1
ATOM 502 N N . GLY A 1 64 ? -24.46365 5.05064 -17.12945 1.000 180.70028 63 GLY A N 1
ATOM 503 C CA . GLY A 1 64 ? -23.70770 6.21239 -16.68164 1.000 214.60194 63 GLY A CA 1
ATOM 504 C C . GLY A 1 64 ? -22.67476 6.69589 -17.67464 1.000 224.85794 63 GLY A C 1
ATOM 505 O O . GLY A 1 64 ? -21.53735 6.99479 -17.28997 1.000 244.21845 63 GLY A O 1
ATOM 506 N N . LYS A 1 65 ? -23.04430 6.77404 -18.94894 1.000 228.35562 64 LYS A N 1
ATOM 507 C CA . LYS A 1 65 ? -22.11110 7.19576 -19.98157 1.000 241.26898 64 LYS A CA 1
ATOM 508 C C . LYS A 1 65 ? -21.89616 8.70405 -19.91689 1.000 234.78326 64 LYS A C 1
ATOM 509 O O . LYS A 1 65 ? -22.74533 9.45409 -19.42667 1.000 229.10152 64 LYS A O 1
ATOM 515 N N . ASP A 1 66 ? -20.74474 9.14878 -20.41613 1.000 233.49910 65 ASP A N 1
ATOM 516 C CA . ASP A 1 66 ? -20.45178 10.57422 -20.42529 1.000 218.19738 65 ASP A CA 1
ATOM 517 C C . ASP A 1 66 ? -21.36929 11.29678 -21.41119 1.000 206.50537 65 ASP A C 1
ATOM 518 O O . ASP A 1 66 ? -22.10170 10.68124 -22.18890 1.000 209.42596 65 ASP A O 1
ATOM 523 N N . ASP A 1 67 ? -21.31594 12.62962 -21.37621 1.000 207.35693 66 ASP A N 1
ATOM 524 C CA . ASP A 1 67 ? -22.26457 13.42802 -22.14780 1.000 213.62717 66 ASP A CA 1
ATOM 525 C C . ASP A 1 67 ? -22.06443 13.27357 -23.65218 1.000 205.78240 66 ASP A C 1
ATOM 526 O O . ASP A 1 67 ? -23.04129 13.31667 -24.40698 1.000 200.39343 66 ASP A O 1
ATOM 531 N N . ARG A 1 68 ? -20.82461 13.08156 -24.10923 1.000 203.52106 67 ARG A N 1
ATOM 532 C CA . ARG A 1 68 ? -20.57607 12.99971 -25.54720 1.000 195.67107 67 ARG A CA 1
ATOM 533 C C . ARG A 1 68 ? -21.09638 11.68752 -26.12684 1.000 195.31231 67 ARG A C 1
ATOM 534 O O . ARG A 1 68 ? -21.83746 11.68206 -27.11730 1.000 202.58733 67 ARG A O 1
ATOM 542 N N . GLU A 1 69 ? -20.71474 10.55927 -25.52873 1.000 199.46876 68 GLU A N 1
ATOM 543 C CA . GLU A 1 69 ? -21.24228 9.28171 -25.99415 1.000 195.82189 68 GLU A CA 1
ATOM 544 C C . GLU A 1 69 ? -22.75075 9.19267 -25.78842 1.000 180.13055 68 GLU A C 1
ATOM 545 O O . GLU A 1 69 ? -23.45295 8.57480 -26.59890 1.000 180.94330 68 GLU A O 1
ATOM 551 N N . LEU A 1 70 ? -23.27423 9.84370 -24.74554 1.000 184.67198 69 LEU A N 1
ATOM 552 C CA . LEU A 1 70 ? -24.71808 9.84700 -24.52871 1.000 166.99720 69 LEU A CA 1
ATOM 553 C C . LEU A 1 70 ? -25.44131 10.62498 -25.62245 1.000 164.10208 69 LEU A C 1
ATOM 554 O O . LEU A 1 70 ? -26.47977 10.17760 -26.12424 1.000 152.80212 69 LEU A O 1
ATOM 559 N N . GLU A 1 71 ? -24.91843 11.79618 -26.00635 1.000 187.28711 70 GLU A N 1
ATOM 560 C CA . GLU A 1 71 ? -25.55472 12.53384 -27.09401 1.000 167.20060 70 GLU A CA 1
ATOM 561 C C . GLU A 1 71 ? -25.39236 11.80437 -28.42099 1.000 168.04419 70 GLU A C 1
ATOM 562 O O . GLU A 1 71 ? -26.25454 11.92335 -29.29524 1.000 172.36092 70 GLU A O 1
ATOM 568 N N . LYS A 1 72 ? -24.31655 11.02875 -28.58835 1.000 166.32328 71 LYS A N 1
ATOM 569 C CA . LYS A 1 72 ? -24.21820 10.18505 -29.77875 1.000 163.11774 71 LYS A CA 1
ATOM 570 C C . LYS A 1 72 ? -25.31631 9.12618 -29.79329 1.000 145.75980 71 LYS A C 1
ATOM 571 O O . LYS A 1 72 ? -25.95469 8.89321 -30.82902 1.000 156.87431 71 LYS A O 1
ATOM 577 N N . ILE A 1 73 ? -25.55134 8.47668 -28.65125 1.000 126.60364 72 ILE A N 1
ATOM 578 C CA . ILE A 1 73 ? -26.67175 7.54285 -28.54146 1.000 124.89065 72 ILE A CA 1
ATOM 579 C C . ILE A 1 73 ? -27.98485 8.23714 -28.89496 1.000 141.15336 72 ILE A C 1
ATOM 580 O O . ILE A 1 73 ? -28.82862 7.68242 -29.61508 1.000 137.07997 72 ILE A O 1
ATOM 585 N N . LEU A 1 74 ? -28.18009 9.45676 -28.38679 1.000 148.95907 73 LEU A N 1
ATOM 586 C CA . LEU A 1 74 ? -29.39979 10.20249 -28.68921 1.000 137.94458 73 LEU A CA 1
ATOM 587 C C . LEU A 1 74 ? -29.53735 10.46458 -30.18273 1.000 140.50216 73 LEU A C 1
ATOM 588 O O . LEU A 1 74 ? -30.63663 10.35427 -30.73992 1.000 139.71638 73 LEU A O 1
ATOM 593 N N . GLU A 1 75 ? -28.43536 10.83163 -30.84269 1.000 158.67804 74 GLU A N 1
ATOM 594 C CA . GLU A 1 75 ? -28.46669 11.03205 -32.28936 1.000 153.98642 74 GLU A CA 1
ATOM 595 C C . GLU A 1 75 ? -28.86195 9.75140 -33.01015 1.000 138.78603 74 GLU A C 1
ATOM 596 O O . GLU A 1 75 ? -29.61782 9.78764 -33.98655 1.000 142.66728 74 GLU A O 1
ATOM 602 N N . ILE A 1 76 ? -28.35622 8.60944 -32.54051 1.000 134.43203 75 ILE A N 1
ATOM 603 C CA . ILE A 1 76 ? -28.73789 7.32254 -33.12417 1.000 107.92994 75 ILE A CA 1
ATOM 604 C C . ILE A 1 76 ? -30.24396 7.10602 -33.00381 1.000 112.80898 75 ILE A C 1
ATOM 605 O O . ILE A 1 76 ? -30.92333 6.73722 -33.97518 1.000 134.70331 75 ILE A O 1
ATOM 610 N N . ALA A 1 77 ? -30.78343 7.32323 -31.80094 1.000 117.73514 76 ALA A N 1
ATOM 611 C CA . ALA A 1 77 ? -32.21972 7.15010 -31.59020 1.000 120.39093 76 ALA A CA 1
ATOM 612 C C . ALA A 1 77 ? -33.02796 8.07313 -32.49688 1.000 129.85489 76 ALA A C 1
ATOM 613 O O . ALA A 1 77 ? -34.03427 7.65641 -33.08879 1.000 135.60332 76 ALA A O 1
ATOM 615 N N . ILE A 1 78 ? -32.59612 9.33024 -32.62147 1.000 123.15448 77 ILE A N 1
ATOM 616 C CA . ILE A 1 78 ? -33.31208 10.28913 -33.45745 1.000 133.29504 77 ILE A CA 1
ATOM 617 C C . ILE A 1 78 ? -33.26966 9.85558 -34.91653 1.000 141.14331 77 ILE A C 1
ATOM 618 O O . ILE A 1 78 ? -34.26863 9.96066 -35.63876 1.000 142.37137 77 ILE A O 1
ATOM 623 N N . ARG A 1 79 ? -32.11449 9.36363 -35.37450 1.000 146.91311 78 ARG A N 1
ATOM 624 C CA . ARG A 1 79 ? -32.00314 8.90753 -36.75664 1.000 144.49336 78 ARG A CA 1
ATOM 625 C C . ARG A 1 79 ? -32.93930 7.73688 -37.02655 1.000 127.48767 78 ARG A C 1
ATOM 626 O O . ARG A 1 79 ? -33.56660 7.66685 -38.08855 1.000 158.60946 78 ARG A O 1
ATOM 634 N N . ILE A 1 80 ? -33.05202 6.81041 -36.07346 1.000 110.16029 79 ILE A N 1
ATOM 635 C CA . ILE A 1 80 ? -33.95169 5.66778 -36.25101 1.000 124.70547 79 ILE A CA 1
ATOM 636 C C . ILE A 1 80 ? -35.40676 6.12660 -36.30894 1.000 132.64986 79 ILE A C 1
ATOM 637 O O . ILE A 1 80 ? -36.19316 5.68420 -37.16559 1.000 117.03748 79 ILE A O 1
ATOM 642 N N . LEU A 1 81 ? -35.79185 7.00923 -35.38281 1.000 129.54273 80 LEU A N 1
ATOM 643 C CA . LEU A 1 81 ? -37.15149 7.54056 -35.39780 1.000 114.64851 80 LEU A CA 1
ATOM 644 C C . LEU A 1 81 ? -37.45161 8.25037 -36.71204 1.000 127.16760 80 LEU A C 1
ATOM 645 O O . LEU A 1 81 ? -38.54622 8.10200 -37.26655 1.000 130.26573 80 LEU A O 1
ATOM 650 N N . GLU A 1 82 ? -36.48622 9.01718 -37.22961 1.000 147.90017 81 GLU A N 1
ATOM 651 C CA . GLU A 1 82 ? -36.62752 9.61606 -38.55461 1.000 131.39255 81 GLU A CA 1
ATOM 652 C C . GLU A 1 82 ? -36.86087 8.54614 -39.61160 1.000 138.02432 81 GLU A C 1
ATOM 653 O O . GLU A 1 82 ? -37.82360 8.61764 -40.38462 1.000 140.17390 81 GLU A O 1
ATOM 659 N N . LYS A 1 83 ? -35.98419 7.53773 -39.65152 1.000 130.76295 82 LYS A N 1
ATOM 660 C CA . LYS A 1 83 ? -36.09924 6.46309 -40.63196 1.000 126.27934 82 LYS A CA 1
ATOM 661 C C . LYS A 1 83 ? -37.44578 5.75953 -40.57516 1.000 122.05987 82 LYS A C 1
ATOM 662 O O . LYS A 1 83 ? -37.83773 5.12221 -41.55880 1.000 147.91695 82 LYS A O 1
ATOM 668 N N . ASN A 1 84 ? -38.16395 5.84479 -39.46291 1.000 124.01732 83 ASN A N 1
ATOM 669 C CA . ASN A 1 84 ? -39.51019 5.27109 -39.46879 1.000 125.88577 83 ASN A CA 1
ATOM 670 C C . ASN A 1 84 ? -40.58644 6.35212 -39.49816 1.000 128.50639 83 ASN A C 1
ATOM 671 O O . ASN A 1 84 ? -41.56327 6.32346 -38.74484 1.000 150.56674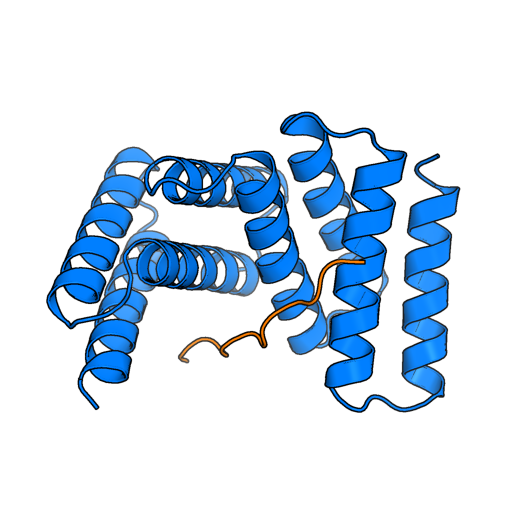 83 ASN A O 1
ATOM 676 N N . GLY A 1 85 ? -40.41063 7.31900 -40.39710 1.000 142.37240 84 GLY A N 1
ATOM 677 C CA . GLY A 1 85 ? -41.44991 8.27110 -40.73905 1.000 175.25818 84 GLY A CA 1
ATOM 678 C C . GLY A 1 85 ? -41.79782 9.29790 -39.68618 1.000 157.29372 84 GLY A C 1
ATOM 679 O O . GLY A 1 85 ? -42.77901 10.03104 -39.86421 1.000 177.14453 84 GLY A O 1
ATOM 680 N N . VAL A 1 86 ? -41.04108 9.38093 -38.60108 1.000 137.30863 85 VAL A N 1
ATOM 681 C CA . VAL A 1 86 ? -41.29546 10.38891 -37.58038 1.000 133.37128 85 VAL A CA 1
ATOM 682 C C . VAL A 1 86 ? -40.58775 11.67720 -37.97112 1.000 138.07731 85 VAL A C 1
ATOM 683 O O . VAL A 1 86 ? -39.39488 11.67096 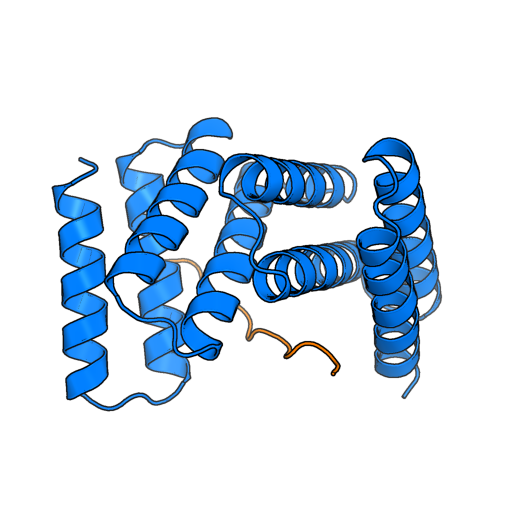-38.30314 1.000 123.20447 85 VAL A O 1
ATOM 687 N N . ASP A 1 87 ? -41.32901 12.78375 -37.94211 1.000 132.63030 86 ASP A N 1
ATOM 688 C CA . ASP A 1 87 ? -40.74475 14.09596 -38.18105 1.000 121.61463 86 ASP A CA 1
ATOM 689 C C . ASP A 1 87 ? -39.54720 14.30597 -37.25902 1.000 154.86601 86 ASP A C 1
ATOM 690 O O . ASP A 1 87 ? -39.58183 13.94579 -36.07986 1.000 171.75908 86 ASP A O 1
ATOM 695 N N . ARG A 1 88 ? -38.47460 14.87736 -37.81475 1.000 142.55331 87 ARG A N 1
ATOM 696 C CA . ARG A 1 88 ? -37.23955 15.04455 -37.05280 1.000 131.66552 87 ARG A CA 1
ATOM 697 C C . ARG A 1 88 ? -37.45805 15.84809 -35.77487 1.000 160.09356 87 ARG A C 1
ATOM 698 O O . ARG A 1 88 ? -36.87913 15.52911 -34.72959 1.000 166.86799 87 ARG A O 1
ATOM 706 N N . GLU A 1 89 ? -38.29492 16.88511 -35.82829 1.000 161.11005 88 GLU A N 1
ATOM 707 C CA . GLU A 1 89 ? -38.57627 17.64823 -34.61885 1.000 144.26823 88 GLU A CA 1
ATOM 708 C C . GLU A 1 89 ? -39.28553 16.77106 -33.59387 1.000 151.72719 88 GLU A C 1
ATOM 709 O O . GLU A 1 89 ? -38.89432 16.72026 -32.42186 1.000 179.00800 88 GLU A O 1
ATOM 715 N N . GLU A 1 90 ? -40.31019 16.03636 -34.03703 1.000 157.97113 89 GLU A N 1
ATOM 716 C CA . GLU A 1 90 ? -40.99488 15.08739 -33.16620 1.000 153.53808 89 GLU A CA 1
ATOM 717 C C . GLU A 1 90 ? -40.05916 13.97916 -32.70350 1.000 137.30665 89 GLU A C 1
ATOM 718 O O . GLU A 1 90 ? -40.17786 13.50589 -31.56919 1.000 161.96054 89 GLU A O 1
ATOM 724 N N . ALA A 1 91 ? -39.10554 13.57021 -33.54663 1.000 133.83383 90 ALA A N 1
ATOM 725 C CA . ALA A 1 91 ? -38.17068 12.51821 -33.14742 1.000 137.36079 90 ALA A CA 1
ATOM 726 C C . ALA A 1 91 ? -37.26072 12.98785 -32.01792 1.000 136.96452 90 ALA A C 1
ATOM 727 O O . ALA A 1 91 ? -37.07516 12.28227 -31.01542 1.000 149.60418 90 ALA A O 1
ATOM 729 N N . ALA A 1 92 ? -36.67465 14.17818 -32.16951 1.000 140.73230 91 ALA A N 1
ATOM 730 C CA . ALA A 1 92 ? -35.84486 14.72802 -31.10408 1.000 138.18338 91 ALA A CA 1
ATOM 731 C C . ALA A 1 92 ? -36.65676 14.94240 -29.83822 1.000 138.31245 91 ALA A C 1
ATOM 732 O O . ALA A 1 92 ? -36.17177 14.68049 -28.73075 1.000 135.78314 91 ALA A O 1
ATOM 734 N N . PHE A 1 93 ? -37.89246 15.42982 -29.98469 1.000 141.09817 92 PHE A N 1
ATOM 735 C CA . PHE A 1 93 ? -38.76260 15.62763 -28.83155 1.000 126.87024 92 PHE A CA 1
ATOM 736 C C . PHE A 1 93 ? -38.97495 14.31576 -28.08853 1.000 125.69288 92 PHE A C 1
ATOM 737 O O . PHE A 1 93 ? -38.84096 14.25375 -26.86245 1.000 140.80131 92 PHE A O 1
ATOM 745 N N . LEU A 1 94 ? -39.27949 13.24476 -28.82569 1.000 132.32306 93 LEU A N 1
ATOM 746 C CA . LEU A 1 94 ? -39.47638 11.94347 -28.19537 1.000 132.19932 93 LEU A CA 1
ATOM 747 C C . LEU A 1 94 ? -38.20997 11.45952 -27.50132 1.000 130.60301 93 LEU A C 1
ATOM 748 O O . LEU A 1 94 ? -38.27113 10.95329 -26.37587 1.000 145.78900 93 LEU A O 1
ATOM 753 N N . ALA A 1 95 ? -37.05388 11.59211 -28.15586 1.000 125.29680 94 ALA A N 1
ATOM 754 C CA . ALA A 1 95 ? -35.81535 11.10560 -27.54966 1.000 120.16700 94 ALA A CA 1
ATOM 755 C C . ALA A 1 95 ? -35.48969 11.87474 -26.27166 1.000 126.36273 94 ALA A C 1
ATOM 756 O O . ALA A 1 95 ? -35.15040 11.27991 -25.23742 1.000 128.83235 94 ALA A O 1
ATOM 758 N N . ALA A 1 96 ? -35.58615 13.20495 -26.32761 1.000 118.22752 95 ALA A N 1
ATOM 759 C CA . ALA A 1 96 ? -35.36365 14.01838 -25.13896 1.000 118.39142 95 ALA A CA 1
ATOM 760 C C . ALA A 1 96 ? -36.33825 13.63902 -24.03685 1.000 138.32296 95 ALA A C 1
ATOM 761 O O . ALA A 1 96 ? -35.95790 13.56824 -22.86363 1.000 146.13266 95 ALA A O 1
ATOM 763 N N . SER A 1 97 ? -37.59579 13.37161 -24.40322 1.000 145.60517 96 SER A N 1
ATOM 764 C CA . SER A 1 97 ? -38.60475 12.96648 -23.43000 1.000 140.28619 96 SER A CA 1
ATOM 765 C C . SER A 1 97 ? -38.22140 11.65763 -22.75443 1.000 142.22035 96 SER A C 1
ATOM 766 O O . SER A 1 97 ? -38.32414 11.52022 -21.53104 1.000 138.31443 96 SER A O 1
ATOM 769 N N . ILE A 1 98 ? -37.79416 10.67752 -23.55083 1.000 120.29311 97 ILE A N 1
ATOM 770 C CA . ILE A 1 98 ? -37.34246 9.39411 -23.01800 1.000 119.68345 97 ILE A CA 1
ATOM 771 C C . ILE A 1 98 ? -36.25620 9.61940 -21.97924 1.000 129.56297 97 ILE A C 1
ATOM 772 O O . ILE A 1 98 ? -36.33746 9.14087 -20.83669 1.000 146.18492 97 ILE A O 1
ATOM 777 N N . LEU A 1 99 ? -35.22128 10.36360 -22.37676 1.000 129.15529 98 LEU A N 1
ATOM 778 C CA . LEU A 1 99 ? -34.08203 10.60993 -21.49941 1.000 122.36789 98 LEU A CA 1
ATOM 779 C C . LEU A 1 99 ? -34.52042 11.25983 -20.19395 1.000 116.27456 98 LEU A C 1
ATOM 780 O O . LEU A 1 99 ? -34.19077 10.77766 -19.10158 1.000 144.41061 98 LEU A O 1
ATOM 785 N N . ILE A 1 100 ? -35.27974 12.35284 -20.29034 1.000 118.07359 99 ILE A N 1
ATOM 786 C CA . ILE A 1 100 ? -35.60804 13.13984 -19.10397 1.000 135.09700 99 ILE A CA 1
ATOM 787 C C . ILE A 1 100 ? -36.56656 12.37926 -18.18797 1.000 128.47767 99 ILE A C 1
ATOM 788 O O . ILE A 1 100 ? -36.43834 12.42925 -16.95765 1.000 129.51505 99 ILE A O 1
ATOM 793 N N . GLN A 1 101 ? -37.52558 11.64724 -18.76426 1.000 143.74410 100 GLN A N 1
ATOM 794 C CA . GLN A 1 101 ? -38.43453 10.84364 -17.95580 1.000 137.29210 100 GLN A CA 1
ATOM 795 C C . GLN A 1 101 ? -37.68493 9.75399 -17.20692 1.000 145.88308 100 GLN A C 1
ATOM 796 O O . GLN A 1 101 ? -37.94307 9.51796 -16.02012 1.000 174.55885 100 GLN A O 1
ATOM 802 N N . HIS A 1 102 ? -36.74749 9.08129 -17.87982 1.000 132.25187 101 HIS A N 1
ATOM 803 C CA . HIS A 1 102 ? -35.96009 8.05964 -17.20106 1.000 130.94911 101 HIS A CA 1
ATOM 804 C C . HIS A 1 102 ? -35.11900 8.66703 -16.08519 1.000 149.38957 101 HIS A C 1
ATOM 805 O O . HIS A 1 102 ? -34.97855 8.07709 -15.00517 1.000 158.40855 101 HIS A O 1
ATOM 812 N N . ALA A 1 103 ? -34.56083 9.85557 -16.32525 1.000 150.40643 102 ALA A N 1
ATOM 813 C CA . ALA A 1 103 ? -33.74762 10.50816 -15.30468 1.000 128.99219 102 ALA A CA 1
ATOM 814 C C . ALA A 1 103 ? -34.57820 10.86535 -14.07864 1.000 138.80987 102 ALA A C 1
ATOM 815 O O . ALA A 1 103 ? -34.12683 10.68238 -12.94237 1.000 164.54274 102 ALA A O 1
ATOM 817 N N . HIS A 1 104 ? -35.79781 11.37204 -14.28619 1.000 150.81046 103 HIS A N 1
ATOM 818 C CA . HIS A 1 104 ? -36.64782 11.71801 -13.14806 1.000 151.32334 103 HIS A CA 1
ATOM 819 C C . HIS A 1 104 ? -37.11589 10.47076 -12.40310 1.000 173.33939 103 HIS A C 1
ATOM 820 O O . HIS A 1 104 ? -37.21423 10.48117 -11.17023 1.000 181.32207 103 HIS A O 1
ATOM 827 N N . GLU A 1 105 ? -37.41443 9.38768 -13.13166 1.000 189.29993 104 GLU A N 1
ATOM 828 C CA . GLU A 1 105 ? -37.82147 8.14556 -12.47854 1.000 172.64229 104 GLU A CA 1
ATOM 829 C C . GLU A 1 105 ? -36.68607 7.52695 -11.67551 1.000 173.81510 104 GLU A C 1
ATOM 830 O O . GLU A 1 105 ? -36.93970 6.86237 -10.66295 1.000 203.90982 104 GLU A O 1
ATOM 836 N N . GLN A 1 106 ? -35.43540 7.72219 -12.10627 1.000 162.77539 105 GLN A N 1
ATOM 837 C CA . GLN A 1 106 ? -34.31254 7.19094 -11.33965 1.000 162.92099 105 GLN A CA 1
ATOM 838 C C . GLN A 1 106 ? -34.10979 7.90702 -10.00884 1.000 195.35109 105 GLN A C 1
ATOM 839 O O . GLN A 1 106 ? -33.40491 7.38179 -9.13984 1.000 220.23613 105 GLN A O 1
ATOM 845 N N . GLY A 1 107 ? -34.71415 9.07686 -9.81795 1.000 180.56984 106 GLY A N 1
ATOM 846 C CA . GLY A 1 107 ? -34.47919 9.83214 -8.60269 1.000 196.79019 106 GLY A CA 1
ATOM 847 C C . GLY A 1 107 ? -33.13847 10.52610 -8.56765 1.000 215.99363 106 GLY A C 1
ATOM 848 O O . GLY A 1 107 ? -32.56864 10.71055 -7.48608 1.000 242.82620 106 GLY A O 1
ATOM 849 N N . LYS A 1 108 ? -32.61900 10.91514 -9.72890 1.000 199.98791 107 LYS A N 1
ATOM 850 C CA . LYS A 1 108 ? -31.30580 11.53484 -9.81436 1.000 228.36596 107 LYS A CA 1
ATOM 851 C C . LYS A 1 108 ? -31.33060 12.93092 -9.19851 1.000 236.23807 107 LYS A C 1
ATOM 852 O O . LYS A 1 108 ? -32.33106 13.65202 -9.28446 1.000 201.48628 107 LYS A O 1
ATOM 858 N N . ASP A 1 109 ? -30.22100 13.30587 -8.56287 1.000 265.03675 108 ASP A N 1
ATOM 859 C CA . ASP A 1 109 ? -30.15289 14.57799 -7.86173 1.000 226.64873 108 ASP A CA 1
ATOM 860 C C . ASP A 1 109 ? -30.18903 15.74058 -8.85367 1.000 208.52185 108 ASP A C 1
ATOM 861 O O . ASP A 1 109 ? -30.08058 15.56738 -10.07094 1.000 228.91077 108 ASP A O 1
ATOM 866 N N . ASP A 1 110 ? -30.34017 16.94780 -8.30710 1.000 182.49331 109 ASP A N 1
ATOM 867 C CA . ASP A 1 110 ? -30.65623 18.10416 -9.13887 1.000 176.72138 109 ASP A CA 1
ATOM 868 C C . ASP A 1 110 ? -29.45083 18.56338 -9.95184 1.000 183.41018 109 ASP A C 1
ATOM 869 O O . ASP A 1 110 ? -29.60214 19.00730 -11.09721 1.000 185.50155 109 ASP A O 1
ATOM 874 N N . ARG A 1 111 ? -28.24721 18.46523 -9.38108 1.000 191.81493 110 ARG A N 1
ATOM 875 C CA . ARG A 1 111 ? -27.05202 18.88887 -10.10516 1.000 193.96420 110 ARG A CA 1
ATOM 876 C C . ARG A 1 111 ? -26.86231 18.07937 -11.38086 1.000 192.64672 110 ARG A C 1
ATOM 877 O O . ARG A 1 111 ? -26.48459 18.62701 -12.42323 1.000 193.19325 110 ARG A O 1
ATOM 885 N N . GLU A 1 112 ? -27.12698 16.77423 -11.31809 1.000 189.95318 111 GLU A N 1
ATOM 886 C CA . GLU A 1 112 ? -27.01087 15.91622 -12.49113 1.000 183.99203 111 GLU A CA 1
ATOM 887 C C . GLU A 1 112 ? -28.24063 16.01749 -13.39065 1.000 176.48220 111 GLU A C 1
ATOM 888 O O . GLU A 1 112 ? -28.12764 15.89023 -14.62106 1.000 202.77785 111 GLU A O 1
ATOM 894 N N . LEU A 1 113 ? -29.41652 16.24796 -12.79750 1.000 154.21304 112 LEU A N 1
ATOM 895 C CA . LEU A 1 113 ? -30.62938 16.41080 -13.59177 1.000 133.71604 112 LEU A CA 1
ATOM 896 C C . LEU A 1 113 ? -30.54619 17.64752 -14.47636 1.000 151.62894 112 LEU A C 1
ATOM 897 O O . LEU A 1 113 ? -31.06213 17.65082 -15.59883 1.000 171.44549 112 LEU A O 1
ATOM 902 N N . GLU A 1 114 ? -29.89327 18.70699 -13.99683 1.000 151.18989 113 GLU A N 1
ATOM 903 C CA . GLU A 1 114 ? -29.72043 19.88413 -14.84119 1.000 154.10612 113 GLU A CA 1
ATOM 904 C C . GLU A 1 114 ? -28.80214 19.58927 -16.02331 1.000 167.61570 113 GLU A C 1
ATOM 905 O O . GLU A 1 114 ? -29.02369 20.09862 -17.12724 1.000 172.52446 113 GLU A O 1
ATOM 911 N N . LYS A 1 115 ? -27.77387 18.76153 -15.81871 1.000 173.63206 114 LYS A N 1
ATOM 912 C CA . LYS A 1 115 ? -26.93052 18.34645 -16.93683 1.000 169.15640 114 LYS A CA 1
ATOM 913 C C . LYS A 1 115 ? -27.73346 17.55193 -17.95984 1.000 175.37121 114 LYS A C 1
ATOM 914 O O . LYS A 1 115 ? -27.58625 17.75087 -19.17338 1.000 194.17750 114 LYS A O 1
ATOM 920 N N . ILE A 1 116 ? -28.58541 16.64011 -17.48315 1.000 153.90698 115 ILE A N 1
ATOM 921 C CA . ILE A 1 116 ? -29.44569 15.87218 -18.38682 1.000 151.54580 115 ILE A CA 1
ATOM 922 C C . ILE A 1 116 ? -30.35849 16.80165 -19.18297 1.000 155.83417 115 ILE A C 1
ATOM 923 O O . ILE A 1 116 ? -30.54116 16.64006 -20.40153 1.000 173.12985 115 ILE A O 1
ATOM 928 N N . LEU A 1 117 ? -30.95977 17.77735 -18.50107 1.000 148.24564 116 LEU A N 1
ATOM 929 C CA . LEU A 1 117 ? -31.79760 18.76192 -19.17788 1.000 145.76490 116 LEU A CA 1
ATOM 930 C C . LEU A 1 117 ? -31.01278 19.51818 -20.23941 1.000 153.94573 116 LEU A C 1
ATOM 931 O O . LEU A 1 117 ? -31.50445 19.72879 -21.35598 1.000 148.75755 116 LEU A O 1
ATOM 936 N N . GLU A 1 118 ? -29.79330 19.94501 -19.90125 1.000 156.82932 117 GLU A N 1
ATOM 937 C CA . GLU A 1 118 ? -28.97334 20.67859 -20.85590 1.000 164.13143 117 GLU A CA 1
ATOM 938 C C . GLU A 1 118 ? -28.65861 19.81786 -22.071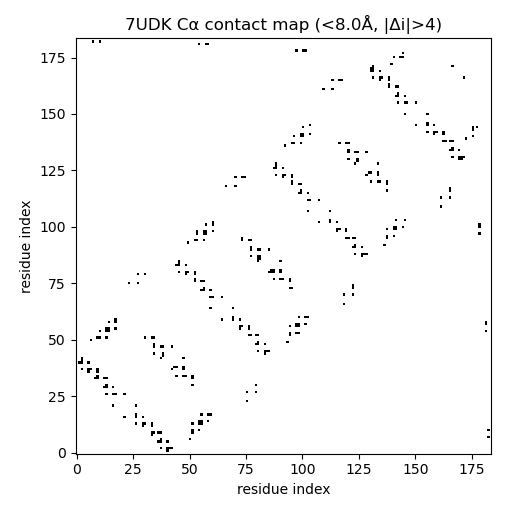34 1.000 164.03718 117 GLU A C 1
ATOM 939 O O . GLU A 1 118 ? -28.60544 20.32045 -23.19644 1.000 188.11768 117 GLU A O 1
ATOM 945 N N . ILE A 1 119 ? -28.47468 18.51218 -21.86680 1.000 156.56585 118 ILE A N 1
ATOM 946 C CA . ILE A 1 119 ? -28.18953 17.61370 -22.98571 1.000 165.70059 118 ILE A CA 1
ATOM 947 C C . ILE A 1 119 ? -29.40141 17.49970 -23.90925 1.000 153.78719 118 ILE A C 1
ATOM 948 O O . ILE A 1 119 ? -29.27843 17.54798 -25.14581 1.000 162.89533 118 ILE A O 1
ATOM 953 N N . ALA A 1 120 ? -30.59043 17.33569 -23.32084 1.000 131.69417 119 ALA A N 1
ATOM 954 C CA . ALA A 1 120 ? -31.80888 17.29214 -24.12843 1.000 119.01377 119 ALA A CA 1
ATOM 955 C C . ALA A 1 120 ? -32.00257 18.59306 -24.90143 1.000 138.1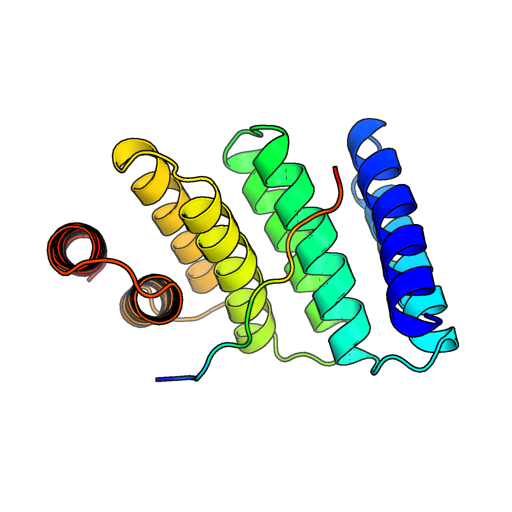2776 119 ALA A C 1
ATOM 956 O O . ALA A 1 120 ? -32.41893 18.58312 -26.06995 1.000 150.99874 119 ALA A O 1
ATOM 958 N N . ILE A 1 121 ? -31.69219 19.72468 -24.26516 1.000 149.21222 120 ILE A N 1
ATOM 959 C CA . ILE A 1 121 ? -31.77826 21.01311 -24.94625 1.000 143.73723 120 ILE A CA 1
ATOM 960 C C . ILE A 1 121 ? -30.77235 21.08055 -26.08843 1.000 156.59261 120 ILE A C 1
ATOM 961 O O . ILE A 1 121 ? -31.07316 21.60615 -27.16572 1.000 158.11823 120 ILE A O 1
ATOM 966 N N . 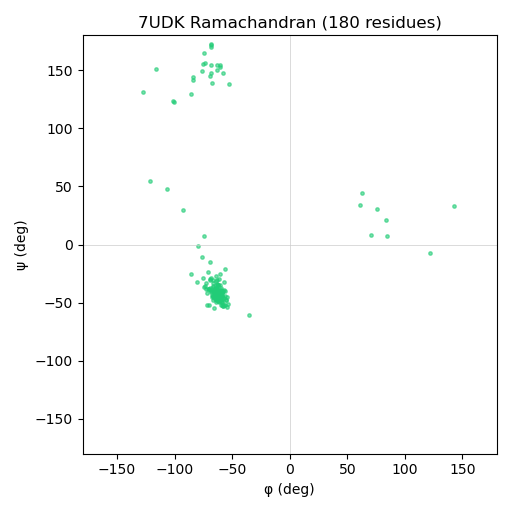ARG A 1 122 ? -29.56319 20.55350 -25.87431 1.000 165.76507 121 ARG A N 1
ATOM 967 C CA . ARG A 1 122 ? -28.56835 20.53676 -26.94220 1.000 153.05850 121 ARG A CA 1
ATOM 968 C C . ARG A 1 122 ? -29.08105 19.77995 -28.15543 1.000 151.86932 121 ARG A C 1
ATOM 969 O O . ARG A 1 122 ? -28.92051 20.23772 -29.28984 1.000 180.43387 121 ARG A O 1
ATOM 977 N N . ILE A 1 123 ? -29.70084 18.61511 -27.94656 1.000 133.43189 122 ILE A N 1
ATOM 978 C CA . ILE A 1 123 ? -30.09797 17.83982 -29.12496 1.000 142.49596 122 ILE A CA 1
ATOM 979 C C . ILE A 1 123 ? -31.31704 18.46574 -29.80502 1.000 148.31565 122 ILE A C 1
ATOM 980 O O . ILE A 1 123 ? -31.40539 18.48698 -31.04262 1.000 169.80969 122 ILE A O 1
ATOM 985 N N . LEU A 1 124 ? -32.25855 19.01471 -29.02500 1.000 136.54305 123 LEU A N 1
ATOM 986 C CA . LEU A 1 124 ? -33.38552 19.71470 -29.64164 1.000 133.97820 123 LEU A CA 1
ATOM 987 C C . LEU A 1 124 ? -32.91451 20.92351 -30.44689 1.000 164.38264 123 LEU A C 1
ATOM 988 O O . LEU A 1 124 ? -33.40056 21.17019 -31.55723 1.000 157.11186 123 LEU A O 1
ATOM 993 N N . GLU A 1 125 ? -31.96313 21.68581 -29.90395 1.000 191.90765 124 GLU A N 1
ATOM 994 C CA . GLU A 1 125 ? -31.41218 22.83010 -30.61985 1.000 200.72078 124 GLU A CA 1
ATOM 995 C C . GLU A 1 125 ? -30.65724 22.38915 -31.86689 1.000 194.49570 124 GLU A C 1
ATOM 996 O O . GLU A 1 125 ? -30.76714 23.02459 -32.92224 1.000 193.85965 124 GLU A O 1
ATOM 1002 N N . LYS A 1 126 ? -29.88825 21.29935 -31.76497 1.000 180.00635 125 LYS A N 1
ATOM 1003 C CA . LYS A 1 126 ? -29.15134 20.79040 -32.91593 1.000 179.10499 125 LYS A CA 1
ATOM 1004 C C . LYS A 1 126 ? -30.08401 20.32578 -34.02185 1.000 154.09108 125 LYS A C 1
ATOM 1005 O O . LYS A 1 126 ? -29.69635 20.32557 -35.19650 1.000 188.45039 125 LYS A O 1
ATOM 1011 N N . ASN A 1 127 ? -31.30294 19.90341 -33.67543 1.000 133.46699 126 ASN A N 1
ATOM 1012 C CA . ASN A 1 127 ? -32.23005 19.50843 -34.73066 1.000 138.03447 126 ASN A CA 1
ATOM 1013 C C . ASN A 1 127 ? -32.75106 20.70459 -35.51281 1.000 186.87638 126 ASN A C 1
ATOM 1014 O O . ASN A 1 127 ? -32.84544 20.64849 -36.74468 1.000 241.87008 126 ASN A O 1
ATOM 1019 N N . GLY A 1 128 ? -33.08796 21.79263 -34.83789 1.000 140.10154 127 GLY A N 1
ATOM 1020 C CA . GLY A 1 128 ? -33.39523 22.98465 -35.59732 1.000 193.16319 127 GLY A CA 1
ATOM 1021 C C . GLY A 1 128 ? -34.52289 23.79184 -35.00899 1.000 159.27471 127 GLY A C 1
ATOM 1022 O O . GLY A 1 128 ? -35.30366 24.41993 -35.73001 1.000 186.51932 127 GLY A O 1
ATOM 1023 N N . VAL A 1 129 ? -34.60863 23.77522 -33.68869 1.000 156.01670 128 VAL A N 1
ATOM 1024 C CA . VAL A 1 129 ? -35.59188 24.55036 -32.95471 1.000 148.93590 128 VAL A CA 1
ATOM 1025 C C . VAL A 1 129 ? -34.84327 25.56406 -32.10461 1.000 158.17109 128 VAL A C 1
ATOM 1026 O O . VAL A 1 129 ? -33.69191 25.34430 -31.71334 1.000 168.74600 128 VAL A O 1
ATOM 1030 N N . ASP A 1 130 ? -35.49609 26.69346 -31.84272 1.000 142.06271 129 ASP A N 1
ATOM 1031 C CA . ASP A 1 130 ? -34.87426 27.74855 -31.05456 1.000 144.84385 129 ASP A CA 1
ATOM 1032 C C . ASP A 1 130 ? -34.53602 27.23821 -29.65683 1.000 142.05360 129 ASP A C 1
ATOM 1033 O O . ASP A 1 130 ? -35.15336 26.30015 -29.14853 1.000 147.46210 129 ASP A O 1
ATOM 1038 N N . ARG A 1 131 ? -33.53183 27.86304 -29.03544 1.000 165.38432 130 ARG A N 1
ATOM 1039 C CA . ARG A 1 131 ? -33.15021 27.46904 -27.68270 1.000 160.21212 130 ARG A CA 1
ATOM 1040 C C . ARG A 1 131 ? -34.28325 27.72316 -26.70112 1.000 153.86858 130 ARG A C 1
ATOM 1041 O O . ARG A 1 131 ? -34.48799 26.94396 -25.76587 1.000 144.38488 130 ARG A O 1
ATOM 1049 N N . GLU A 1 132 ? -35.01129 28.82764 -26.87789 1.000 161.64445 131 GLU A N 1
ATOM 1050 C CA . GLU A 1 132 ? -36.15765 29.09538 -26.01773 1.000 150.89101 131 GLU A CA 1
ATOM 1051 C C . GLU A 1 132 ? -37.20445 27.99665 -26.14877 1.000 137.26254 131 GLU A C 1
ATOM 1052 O O . GLU A 1 132 ? -37.67880 27.45709 -25.14479 1.000 165.44651 131 GLU A O 1
ATOM 1058 N N . GLU A 1 133 ? -37.56687 27.63899 -27.38276 1.000 126.14605 132 GLU A N 1
ATOM 1059 C CA . GLU A 1 133 ? -38.53842 26.56665 -27.57508 1.000 141.26961 132 GLU A CA 1
ATOM 1060 C C . GLU A 1 133 ? -38.01176 25.23834 -27.04678 1.000 145.63147 132 GLU A C 1
ATOM 1061 O O . GLU A 1 133 ? -38.76896 24.45070 -26.47291 1.000 138.15981 132 GLU A O 1
ATOM 1067 N N . ALA A 1 134 ? -36.71845 24.96626 -27.23007 1.000 144.15507 133 ALA A N 1
ATOM 1068 C CA . ALA A 1 134 ? -36.16869 23.69377 -26.77014 1.000 117.13368 133 ALA A CA 1
ATOM 1069 C C . ALA A 1 134 ? -36.18640 23.60663 -25.25151 1.000 132.55305 133 ALA A C 1
ATOM 1070 O O . ALA A 1 134 ? -36.56299 22.57412 -24.68378 1.000 153.50333 133 ALA A O 1
ATOM 1072 N N . ALA A 1 135 ? -35.77825 24.68190 -24.57778 1.000 150.47881 134 ALA A N 1
ATOM 1073 C CA . ALA A 1 135 ? -35.82541 24.70695 -23.12215 1.000 141.75538 134 ALA A CA 1
ATOM 1074 C C . ALA A 1 135 ? -37.25905 24.62050 -22.62248 1.000 133.94279 134 ALA A C 1
ATOM 1075 O O . ALA A 1 135 ? -37.53006 23.95351 -21.61880 1.000 144.14701 134 ALA A O 1
ATOM 1077 N N . PHE A 1 136 ? -38.19202 25.28057 -23.31423 1.000 133.39554 135 PHE A N 1
ATOM 1078 C CA . PHE A 1 136 ? -39.59499 25.18140 -22.93464 1.000 120.38864 135 PHE A CA 1
ATOM 1079 C C . PHE A 1 136 ? -40.10518 23.75723 -23.09553 1.000 127.87909 135 PHE A C 1
ATOM 1080 O O . PHE A 1 136 ? -40.87536 23.27009 -22.26464 1.000 140.38502 135 PHE A O 1
ATOM 1088 N N . LEU A 1 137 ? -39.68772 23.07614 -24.16255 1.000 113.91519 136 LEU A N 1
ATOM 1089 C CA . LEU A 1 137 ? -40.06512 21.68056 -24.35480 1.000 123.05563 136 LEU A CA 1
ATOM 1090 C C . LEU A 1 137 ? -39.51097 20.80200 -23.24222 1.000 126.13519 136 LEU A C 1
ATOM 1091 O O . LEU A 1 137 ? -40.22408 19.95311 -22.69666 1.000 122.91700 136 LEU A O 1
ATOM 1096 N N . ALA A 1 138 ? -38.23161 20.97863 -22.91011 1.000 116.99923 137 ALA A N 1
ATOM 1097 C CA . ALA A 1 138 ? -37.62847 20.21543 -21.82226 1.000 123.18279 137 ALA A CA 1
ATOM 1098 C C . ALA A 1 138 ? -38.38650 20.43466 -20.51731 1.000 123.83579 137 ALA A C 1
ATOM 1099 O O . ALA A 1 138 ? -38.79059 19.47484 -19.84266 1.000 118.33171 137 ALA A O 1
ATOM 1101 N N . ALA A 1 139 ? -38.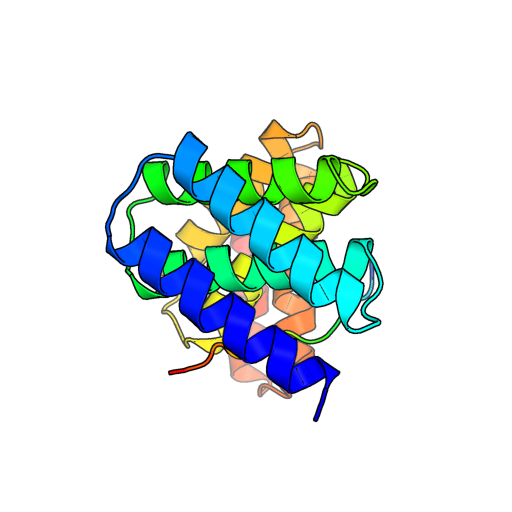57366 21.70255 -20.14390 1.000 100.51137 138 ALA A N 1
ATOM 1102 C CA . ALA A 1 139 ? -39.32560 22.03094 -18.94170 1.000 111.59359 138 ALA A CA 1
ATOM 1103 C C . ALA A 1 139 ? -40.71705 21.42202 -18.98420 1.000 118.62071 138 ALA A C 1
ATOM 1104 O O . ALA A 1 139 ? -41.20918 20.91407 -17.96998 1.000 139.74871 138 ALA A O 1
ATOM 1106 N N . SER A 1 140 ? -41.36361 21.45230 -20.15099 1.000 104.24268 139 SER A N 1
ATOM 1107 C CA . SER A 1 140 ? -42.69458 20.87576 -20.26619 1.000 120.87963 139 SER A CA 1
ATOM 1108 C C . SER A 1 140 ? -42.66126 19.39083 -19.96142 1.000 124.03076 139 SER A C 1
ATOM 1109 O O . SER A 1 140 ? -43.45900 18.89397 -19.16320 1.000 130.89891 139 SER A O 1
ATOM 1112 N N . ILE A 1 141 ? -41.73385 18.66816 -20.58645 1.000 112.82539 140 ILE A N 1
ATOM 1113 C CA . ILE A 1 141 ? -41.65610 17.22620 -20.38020 1.000 127.23092 140 ILE A CA 1
ATOM 1114 C C . ILE A 1 141 ? -41.45426 16.92364 -18.90226 1.000 125.37478 140 ILE A C 1
ATOM 1115 O O . ILE A 1 141 ? -42.13491 16.06749 -18.31748 1.000 118.28866 140 ILE A O 1
ATOM 1120 N N . LEU A 1 142 ? -40.53245 17.65218 -18.27108 1.000 113.36972 141 LEU A N 1
ATOM 1121 C CA . LEU A 1 142 ? -40.21228 17.39321 -16.87183 1.000 116.20205 141 LEU A CA 1
ATOM 1122 C C . LEU A 1 142 ? -41.42320 17.64645 -15.98211 1.000 110.63830 141 LEU A C 1
ATOM 1123 O O . LEU A 1 142 ? -41.77674 16.81044 -15.14037 1.000 115.95706 141 LEU A O 1
ATOM 1128 N N . ILE A 1 143 ? -42.08151 18.79332 -16.17326 1.000 114.39364 142 ILE A N 1
ATOM 1129 C CA . ILE A 1 143 ? -43.22265 19.16697 -15.33912 1.000 98.21949 142 ILE A CA 1
ATOM 1130 C C . ILE A 1 143 ? -44.36771 18.17649 -15.52341 1.000 105.75744 142 ILE A C 1
ATOM 1131 O O . ILE A 1 143 ? -44.99851 17.74345 -14.54998 1.000 126.48474 142 ILE A O 1
ATOM 1136 N N . GL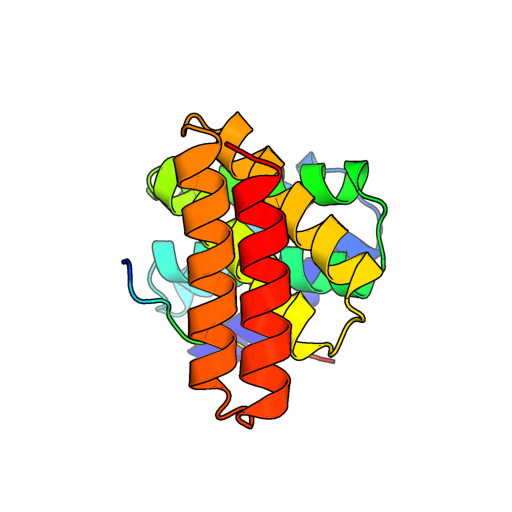N A 1 144 ? -44.66435 17.81195 -16.77713 1.000 106.70047 143 GLN A N 1
ATOM 1137 C CA . GLN A 1 144 ? -45.74871 16.86634 -17.02346 1.000 118.08503 143 GLN A CA 1
ATOM 1138 C C . GLN A 1 144 ? -45.46159 15.52230 -16.37717 1.000 133.63079 143 GLN A C 1
ATOM 1139 O O . GLN A 1 144 ? -46.34885 14.92249 -15.75755 1.000 138.62870 143 GLN A O 1
ATOM 1145 N N . HIS A 1 145 ? -44.22968 15.02818 -16.50618 1.000 122.26315 144 HIS A N 1
ATOM 1146 C CA . HIS A 1 145 ? -43.94422 13.70965 -15.96088 1.000 140.12143 144 HIS A CA 1
ATOM 1147 C C . HIS A 1 145 ? -43.99788 13.73792 -14.43589 1.000 139.27519 144 HIS A C 1
ATOM 1148 O O . HIS A 1 145 ? -44.55564 12.82686 -13.80820 1.000 139.01728 144 HIS A O 1
ATOM 1155 N N . ALA A 1 146 ? -43.47532 14.80663 -13.82501 1.000 137.10100 145 ALA A N 1
ATOM 1156 C CA . ALA A 1 146 ? -43.51448 14.92203 -12.36955 1.000 136.49597 145 ALA A CA 1
ATOM 1157 C C . ALA A 1 146 ? -44.94667 15.01113 -11.85696 1.000 125.04557 145 ALA A C 1
ATOM 1158 O O . ALA A 1 146 ? -45.29083 14.38795 -10.84653 1.000 155.79519 145 ALA A O 1
ATOM 1160 N N . HIS A 1 147 ? -45.79839 15.77795 -12.54121 1.000 108.92862 146 HIS A N 1
ATOM 1161 C CA . HIS A 1 147 ? -47.19282 15.88508 -12.12527 1.000 132.95510 146 HIS A CA 1
ATOM 1162 C C . HIS A 1 147 ? -47.95307 14.58430 -12.35882 1.000 155.64102 146 HIS A C 1
ATOM 1163 O O . HIS A 1 147 ? -48.89298 14.27406 -11.61636 1.000 169.34908 146 HIS A O 1
ATOM 1170 N N . GLU A 1 148 ? -47.56622 13.81226 -13.37775 1.000 141.41714 147 GLU A N 1
ATOM 1171 C CA . GLU A 1 148 ? -48.23241 12.54216 -13.63931 1.000 156.52941 147 GLU A CA 1
ATOM 1172 C C . GLU A 1 148 ? -47.82156 11.45943 -12.65225 1.000 177.41424 147 GLU A C 1
ATOM 1173 O O . GLU A 1 148 ? -48.61108 10.54786 -12.37883 1.000 199.26192 147 GLU A O 1
ATOM 1179 N N . GLN A 1 149 ? -46.60809 11.53620 -12.10990 1.000 163.21681 148 GLN A N 1
ATOM 1180 C CA . GLN A 1 149 ? -46.18577 10.60106 -11.07302 1.000 174.79234 148 GLN A CA 1
ATOM 1181 C C . GLN A 1 149 ? -46.81617 10.88855 -9.71205 1.000 172.74368 148 GLN A C 1
ATOM 1182 O O . GLN A 1 149 ? -46.42982 10.25231 -8.72548 1.000 183.84404 148 GLN A O 1
ATOM 1188 N N . GLY A 1 150 ? -47.77000 11.81557 -9.63498 1.000 178.46973 149 GLY A N 1
ATOM 1189 C CA . GLY A 1 150 ? -48.42947 12.11824 -8.37325 1.000 178.23487 149 GLY A CA 1
ATOM 1190 C C . GLY A 1 150 ? -47.49932 12.63001 -7.29710 1.000 181.51321 149 GLY A C 1
ATOM 1191 O O . GLY A 1 150 ? -47.71604 12.35114 -6.11273 1.000 193.42431 149 GLY A O 1
ATOM 1192 N N . LYS A 1 151 ? -46.46580 13.37561 -7.67801 1.000 188.52483 150 LYS A N 1
ATOM 1193 C CA . LYS A 1 151 ? -45.48894 13.86566 -6.72084 1.000 207.42238 150 LYS A CA 1
ATOM 1194 C C . LYS A 1 151 ? -46.11829 14.91448 -5.80212 1.000 219.96497 150 LYS A C 1
ATOM 1195 O O . LYS A 1 151 ? -47.09222 15.58548 -6.15495 1.000 192.93452 150 LYS A O 1
ATOM 1201 N N . ASP A 1 152 ? -45.55229 15.04449 -4.60257 1.000 247.36341 151 ASP A N 1
ATOM 1202 C CA . ASP A 1 152 ? -46.07522 15.98231 -3.61857 1.000 233.71084 151 ASP A CA 1
ATOM 1203 C C . ASP A 1 152 ? -45.71674 17.42473 -3.98321 1.000 210.07963 151 ASP A C 1
ATOM 1204 O O . ASP A 1 152 ? -44.85763 17.68934 -4.82664 1.000 216.86885 151 ASP A O 1
ATOM 1209 N N . ASP A 1 153 ? -46.40524 18.36471 -3.32690 1.000 174.89973 152 ASP A N 1
ATOM 1210 C CA . ASP A 1 153 ? -46.23830 19.78960 -3.61877 1.000 168.30544 152 ASP A CA 1
ATOM 1211 C C . ASP A 1 153 ? -44.78899 20.23813 -3.45516 1.000 173.69300 152 ASP A C 1
ATOM 1212 O O . ASP A 1 153 ? -44.31408 21.12833 -4.17059 1.000 180.67354 152 ASP A O 1
ATOM 1217 N N . ARG A 1 154 ? -44.07515 19.62168 -2.51908 1.000 180.26247 153 ARG A N 1
ATOM 1218 C CA . ARG A 1 154 ? -42.68197 19.95862 -2.24855 1.000 173.30085 153 ARG A CA 1
ATOM 1219 C C . ARG A 1 154 ? -41.79413 19.61898 -3.44228 1.000 179.54908 153 ARG A C 1
ATOM 1220 O O . ARG A 1 154 ? -41.05164 20.46922 -3.96437 1.000 193.10748 153 ARG A O 1
ATOM 1228 N N . GLU A 1 155 ? -41.86450 18.36318 -3.88504 1.000 195.98195 154 GLU A N 1
ATOM 1229 C CA . GLU A 1 155 ? -41.13473 17.94239 -5.07116 1.000 196.04261 154 GLU A CA 1
ATOM 1230 C C . GLU A 1 155 ? -41.57526 18.72570 -6.30115 1.000 172.62545 154 GLU A C 1
ATOM 1231 O O . GLU A 1 155 ? -40.75172 19.03016 -7.17234 1.000 160.79506 154 GLU A O 1
ATOM 1237 N N . LEU A 1 156 ? -42.86368 19.06791 -6.38661 1.000 147.93948 155 LEU A N 1
ATOM 1238 C CA . LEU A 1 156 ? -43.33581 19.88994 -7.49615 1.000 133.56533 155 LEU A CA 1
ATOM 1239 C C . LEU A 1 156 ? -42.65931 21.25539 -7.50492 1.000 147.11822 155 LEU A C 1
ATOM 1240 O O . LEU A 1 156 ? -42.24441 21.73635 -8.56432 1.000 143.99043 155 LEU A O 1
ATOM 1245 N N . GLU A 1 157 ? -42.53849 21.90062 -6.34069 1.000 140.53648 156 GLU A N 1
ATOM 1246 C CA . GLU A 1 157 ? -41.83397 23.17960 -6.30094 1.000 157.61584 156 GLU A CA 1
ATOM 1247 C C . GLU A 1 157 ? -40.37005 23.01843 -6.68008 1.000 160.56412 156 GLU A C 1
ATOM 1248 O O . GLU A 1 157 ? -39.80966 23.86974 -7.37908 1.000 172.80928 156 GLU A O 1
ATOM 1254 N N . LYS A 1 158 ? -39.72692 21.94152 -6.22241 1.000 147.72135 157 LYS A N 1
ATOM 1255 C CA . LYS A 1 158 ? -38.33106 21.73009 -6.60714 1.000 136.07405 157 LYS A CA 1
ATOM 1256 C C . LYS A 1 158 ? -38.19752 21.56596 -8.12051 1.000 152.64699 157 LYS A C 1
ATOM 1257 O O . LYS A 1 158 ? -37.30365 22.15423 -8.74740 1.000 171.84465 157 LYS A O 1
ATOM 1263 N N . ILE A 1 159 ? -39.09778 20.78854 -8.72444 1.000 138.98928 158 ILE A N 1
ATOM 1264 C CA . ILE A 1 159 ? -39.09241 20.58954 -10.17174 1.000 134.25640 158 ILE A CA 1
ATOM 1265 C C . ILE A 1 159 ? -39.31951 21.90585 -10.90461 1.000 135.41373 158 ILE A C 1
ATOM 1266 O O . ILE A 1 159 ? -38.62917 22.21677 -11.88469 1.000 147.95982 158 ILE A O 1
ATOM 1271 N N . LEU A 1 160 ? -40.30168 22.68920 -10.45597 1.000 131.25925 159 LEU A N 1
ATOM 1272 C CA . LEU A 1 160 ? -40.58200 23.97134 -11.09343 1.000 125.41511 159 LEU A CA 1
ATOM 1273 C C . LEU A 1 160 ? -39.38515 24.90172 -11.00115 1.000 132.38500 159 LEU A C 1
ATOM 1274 O O . LEU A 1 160 ? -39.07180 25.61339 -11.95878 1.000 134.48362 159 LEU A O 1
ATOM 1279 N N . GLU A 1 161 ? -38.70878 24.91870 -9.85134 1.000 138.38150 160 GLU A N 1
ATOM 1280 C CA . GLU A 1 161 ? -37.53941 25.77747 -9.70546 1.000 158.54497 160 GLU A CA 1
ATOM 1281 C C . GLU A 1 161 ? -36.42102 25.34353 -10.64198 1.000 152.16956 160 GLU A C 1
ATOM 1282 O O . GLU A 1 161 ? -35.74462 26.18583 -11.24655 1.000 177.17255 160 GLU A O 1
ATOM 1288 N N . ILE A 1 162 ? -36.21065 24.03165 -10.77573 1.000 139.48238 161 ILE A N 1
ATOM 1289 C CA . ILE A 1 162 ? -35.20999 23.54481 -11.72285 1.000 157.51088 161 ILE A CA 1
ATOM 1290 C C . ILE A 1 162 ? -35.56215 23.99481 -13.14088 1.000 145.58083 161 ILE A C 1
ATOM 1291 O O . ILE A 1 162 ? -34.70444 24.49325 -13.88726 1.000 150.34327 161 ILE A O 1
ATOM 1296 N N . ALA A 1 163 ? -36.83630 23.85372 -13.52232 1.000 122.95033 162 ALA A N 1
ATOM 1297 C CA . ALA A 1 163 ? -37.26295 24.24871 -14.86226 1.000 121.97982 162 ALA A CA 1
ATOM 1298 C C . ALA A 1 163 ? -37.08177 25.74639 -15.08122 1.000 123.93732 162 ALA A C 1
ATOM 1299 O O . ALA A 1 163 ? -36.69469 26.18768 -16.17127 1.000 155.42796 162 ALA A O 1
ATOM 1301 N N . ILE A 1 164 ? -37.35384 26.54394 -14.05148 1.000 135.37163 163 ILE A N 1
ATOM 1302 C CA . ILE A 1 164 ? -37.22816 27.98933 -14.17634 1.000 145.95487 163 ILE A CA 1
ATOM 1303 C C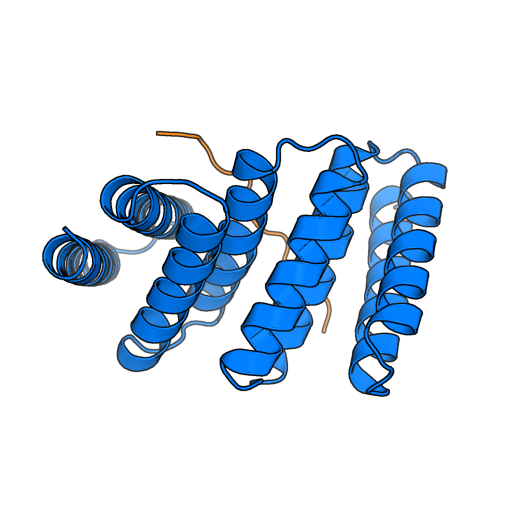 . ILE A 1 164 ? -35.76425 28.38419 -14.32572 1.000 148.68491 163 ILE A C 1
ATOM 1304 O O . ILE A 1 164 ? -35.43106 29.27951 -15.11309 1.000 163.56083 163 ILE A O 1
ATOM 1309 N N . ARG A 1 165 ? -34.86857 27.73306 -13.56963 1.000 142.81335 164 ARG A N 1
ATOM 1310 C CA . ARG A 1 165 ? -33.43714 27.94476 -13.78002 1.000 145.29057 164 ARG A CA 1
ATOM 1311 C C . ARG A 1 165 ? -33.04444 27.63209 -15.21853 1.000 154.27341 164 ARG A C 1
ATOM 1312 O O . ARG A 1 165 ? -32.30932 28.40298 -15.85188 1.000 154.86175 164 ARG A O 1
ATOM 1320 N N . ILE A 1 166 ? -33.52861 26.50218 -15.74742 1.000 147.82847 165 ILE A N 1
ATOM 1321 C CA . ILE A 1 166 ? -33.28078 26.15502 -17.14924 1.000 161.08158 165 ILE A CA 1
ATOM 1322 C C . ILE A 1 166 ? -33.70045 27.29421 -18.07382 1.000 157.09755 165 ILE A C 1
ATOM 1323 O O . ILE A 1 166 ? -32.93055 27.74136 -18.93515 1.000 167.65971 165 ILE A O 1
ATOM 1328 N N . LEU A 1 167 ? -34.93434 27.77688 -17.90985 1.000 150.31028 166 LEU A N 1
ATOM 1329 C CA . LEU A 1 167 ? -35.46267 28.77242 -18.84117 1.000 134.41224 166 LEU A CA 1
ATOM 1330 C C . LEU A 1 167 ? -34.71712 30.09732 -18.74277 1.000 152.75173 166 LEU A C 1
ATOM 1331 O O . LEU A 1 167 ? -34.39878 30.70640 -19.77066 1.000 156.39467 166 LEU A O 1
ATOM 1336 N N . GLU A 1 168 ? -34.43729 30.57299 -17.52643 1.000 158.62816 167 GLU A N 1
ATOM 1337 C CA . GLU A 1 168 ? -33.71993 31.83851 -17.41989 1.000 165.29603 167 GLU A CA 1
ATOM 1338 C C . GLU A 1 168 ? -32.23722 31.69355 -17.72347 1.000 168.50448 167 GLU A C 1
ATOM 1339 O O . GLU A 1 168 ? -31.54941 32.71073 -17.86612 1.000 184.98011 167 GLU A O 1
ATOM 1345 N N . LYS A 1 169 ? -31.72873 30.46703 -17.82421 1.000 169.68178 168 LYS A N 1
ATOM 1346 C CA . LYS A 1 169 ? -30.39041 30.26397 -18.35378 1.000 174.00615 168 LYS A CA 1
ATOM 1347 C C . LYS A 1 169 ? -30.36803 30.16301 -19.87174 1.000 171.45509 168 LYS A C 1
ATOM 1348 O O . LYS A 1 169 ? -29.33768 30.46951 -20.48250 1.000 178.51001 168 LYS A O 1
ATOM 1354 N N . ASN A 1 170 ? -31.47436 29.75413 -20.49539 1.000 164.77099 169 ASN A N 1
ATOM 1355 C CA . ASN A 1 170 ? -31.47285 29.55406 -21.94023 1.000 155.41863 169 ASN A CA 1
ATOM 1356 C C . ASN A 1 170 ? -32.50640 30.41065 -22.66590 1.000 171.44536 169 ASN A C 1
ATOM 1357 O O . ASN A 1 170 ? -33.32852 29.88376 -23.42377 1.000 175.66287 169 ASN A O 1
ATOM 1362 N N . GLY A 1 171 ? -32.46964 31.72533 -22.46036 1.000 172.32593 170 GLY A N 1
ATOM 1363 C CA . GLY A 1 171 ? -33.27403 32.64359 -23.25318 1.000 170.56231 170 GLY A CA 1
ATOM 1364 C C . GLY A 1 171 ? -34.24023 33.51785 -22.47840 1.000 178.81763 170 GLY A C 1
ATOM 1365 O O . GLY A 1 171 ? -34.85601 34.40584 -23.08541 1.000 175.89426 170 GLY A O 1
ATOM 1366 N N B VAL A 1 172 ? -34.42785 33.32047 -21.17728 0.976 182.66770 171 VAL A N 1
ATOM 1367 C CA B VAL A 1 172 ? -35.33824 34.16561 -20.41404 0.976 177.09555 171 VAL A CA 1
ATOM 1368 C C B VAL A 1 172 ? -34.62047 34.74377 -19.19845 0.976 181.52112 171 VAL A C 1
ATOM 1369 O O B VAL A 1 172 ? -34.34542 35.94340 -19.13507 0.976 185.09547 171 VAL A O 1
ATOM 1373 N N . LEU B 2 1 ? -48.31152 23.13368 -25.68959 1.000 177.09577 -2 LEU B N 1
ATOM 1374 C CA . LEU B 2 1 ? -48.24176 22.03967 -24.73656 1.000 216.49928 -2 LEU B CA 1
ATOM 1375 C C . LEU B 2 1 ? -48.66885 20.74682 -25.41839 1.000 214.51891 -2 LEU B C 1
ATOM 1376 O O . LEU B 2 1 ? -49.83709 20.58718 -25.76453 1.000 184.13648 -2 LEU B O 1
ATOM 1381 N N . ARG B 2 2 ? -47.71503 19.83361 -25.61571 1.000 234.81196 -1 ARG B N 1
ATOM 1382 C CA . ARG B 2 2 ? -47.99833 18.54684 -26.24253 1.000 230.97575 -1 ARG B CA 1
ATOM 1383 C C . ARG B 2 2 ? -48.11119 17.46982 -25.17824 1.000 221.78078 -1 ARG B C 1
ATOM 1384 O O . ARG B 2 2 ? -47.15565 17.27471 -24.40859 1.000 201.47819 -1 ARG B O 1
ATOM 1392 N N . PRO B 2 3 ? -49.23521 16.75454 -25.09447 1.000 212.96194 0 PRO B N 1
ATOM 1393 C CA . PRO B 2 3 ? -49.33815 15.65433 -24.13006 1.000 214.15101 0 PRO B CA 1
ATOM 1394 C C . PRO B 2 3 ? -48.28539 14.58945 -24.39485 1.000 209.09512 0 PRO B C 1
ATOM 1395 O O . PRO B 2 3 ? -47.81636 14.40751 -25.52120 1.000 209.29162 0 PRO B O 1
ATOM 1399 N N . LEU B 2 4 ? -47.90947 13.88543 -23.33245 1.000 194.48598 1 LEU B N 1
ATOM 1400 C CA . LEU B 2 4 ? -46.80671 12.93924 -23.38329 1.000 192.83218 1 LEU B CA 1
ATOM 1401 C C . LEU B 2 4 ? -47.27333 11.59422 -22.84686 1.000 201.00430 1 LEU B C 1
ATOM 1402 O O . LEU B 2 4 ? -47.88549 11.52953 -21.77597 1.000 180.11874 1 LEU B O 1
ATOM 1407 N N . ARG B 2 5 ? -46.98212 10.52165 -23.59523 1.000 225.27723 2 ARG B N 1
ATOM 1408 C CA . ARG B 2 5 ? -47.37773 9.17419 -23.21863 1.000 217.40233 2 ARG B CA 1
ATOM 1409 C C . ARG B 2 5 ? -46.48719 8.63188 -22.10207 1.000 216.39920 2 ARG B C 1
ATOM 1410 O O . ARG B 2 5 ? -45.30618 8.97925 -22.01544 1.000 205.35314 2 ARG B O 1
ATOM 1418 N N . PRO B 2 6 ? -47.03308 7.77197 -21.23868 1.000 227.77067 3 PRO B N 1
ATOM 1419 C CA . PRO B 2 6 ? -46.26892 7.31668 -20.06927 1.000 211.65611 3 PRO B CA 1
ATOM 1420 C C . PRO B 2 6 ? -45.08459 6.44625 -20.46101 1.000 187.90244 3 PRO B C 1
ATOM 1421 O O . PRO B 2 6 ? -45.17449 5.59521 -21.34936 1.000 184.84805 3 PRO B O 1
ATOM 1425 N N . LEU B 2 7 ? -43.96664 6.67117 -19.77741 1.000 194.19869 4 LEU B N 1
ATOM 1426 C CA . LEU B 2 7 ? -42.75805 5.89749 -20.01587 1.000 200.85292 4 LEU B CA 1
ATOM 1427 C C . LEU B 2 7 ? -42.94571 4.45834 -19.54728 1.000 215.14462 4 LEU B C 1
ATOM 1428 O O . LEU B 2 7 ? -43.66479 4.18212 -18.58243 1.000 230.94882 4 LEU B O 1
ATOM 1433 N N . ARG B 2 8 ? -42.28561 3.53441 -20.24559 1.000 228.43914 5 ARG B N 1
ATOM 1434 C CA . ARG B 2 8 ? -42.29669 2.13067 -19.86177 1.000 222.57234 5 ARG B CA 1
ATOM 1435 C C . ARG B 2 8 ? -40.99563 1.78957 -19.15792 1.000 223.18493 5 ARG B C 1
ATOM 1436 O O . ARG B 2 8 ? -39.92016 1.99378 -19.74358 1.000 218.01524 5 ARG B O 1
ATOM 1444 N N . PRO B 2 9 ? -41.03309 1.27540 -17.92668 1.000 230.32659 6 PRO B N 1
ATOM 1445 C CA . PRO B 2 9 ? -39.78458 0.99218 -17.20873 1.000 212.30981 6 PRO B CA 1
ATOM 1446 C C . PRO B 2 9 ? -38.95823 -0.06182 -17.92791 1.000 214.24555 6 PRO B C 1
ATOM 1447 O O . PRO B 2 9 ? -39.48557 -0.93412 -18.62459 1.000 204.83405 6 PRO B O 1
ATOM 1451 N N . LEU B 2 10 ? -37.64312 0.03645 -17.76158 1.000 216.61176 7 LEU B N 1
ATOM 1452 C CA . LEU B 2 10 ? -36.73810 -0.85855 -18.46131 1.000 224.41190 7 LEU B CA 1
ATOM 1453 C C . LEU B 2 10 ? -36.60277 -2.16288 -17.68607 1.000 223.99194 7 LEU B C 1
ATOM 1454 O O . LEU B 2 10 ? -36.60537 -2.17166 -16.45065 1.000 221.09975 7 LEU B O 1
ATOM 1459 N N . ARG B 2 11 ? -36.48958 -3.26619 -18.41928 1.000 220.38169 8 ARG B N 1
ATOM 1460 C CA . ARG B 2 11 ? -36.30427 -4.56314 -17.79346 1.000 219.23118 8 ARG B CA 1
ATOM 1461 C C . ARG B 2 11 ? -34.97856 -4.60333 -17.03030 1.000 211.72344 8 ARG B C 1
ATOM 1462 O O . ARG B 2 11 ? -34.04657 -3.85966 -17.35248 1.000 207.26099 8 ARG B O 1
ATOM 1470 N N . PRO B 2 12 ? -34.86891 -5.46151 -15.99488 1.000 222.91347 9 PRO B N 1
ATOM 1471 C CA . PRO B 2 12 ? -33.70477 -5.46971 -15.09518 1.000 235.75405 9 PRO B CA 1
ATOM 1472 C C . PRO B 2 12 ? -32.36212 -5.56209 -15.81290 1.000 209.65955 9 PRO B C 1
ATOM 1473 O O . PRO B 2 12 ? -31.60539 -4.59202 -15.81691 1.000 200.86184 9 PRO B O 1
#